Protein AF-A0A0F8WWZ9-F1 (afdb_monomer_lite)

pLDDT: mean 80.08, std 15.05, range [28.31, 94.94]

Foldseek 3Di:
DDDPVVVVVVVVVVLVCVQVVDPVSVVLCVVPNPCSVCSVVVVVVVVVVVVVVVVVVPDPDDPPPDDVVVVVVVCCVVPPDDDDDDDDDDDPDPDDDDDDDDDDDDPVRQQAWDWDWDQDPNDTDIWIRHHPDDPPDDDDRVNTDDDDDDDDDDDDFDDDPNHGDDDDDDDDDPPDDQQVVLVVVVVVVVVVVVVDDPVDDDDPPPDGPVVVVVVVVVVVVVVVVVVLVVLLVVLCVVQVDVVLSVQLSVQLVVLLVVLVVVCVVVVHDDDPLLVLLSVVVSVLSSVVSSQLSSQLVVQQVVLVPDDPVSRDDSVVSSVVSNVVCVVVSVVVVVVVLVVLVVLCVDDDPSNVRSVSSSSSD

Secondary structure (DSSP, 8-state):
---HHHHHHHHHHHHHHHHHS-HHHHHHHHHHGGGGGGHHHHHHHHHHHHHHHHHTTS---------THHHHHHHHHHH--S------------PPPPP-------HHHHSS-EEEEEEETTEEEEEEE-SSPPTT----HHHHS----PPPPP-S--EETTEE------PPPTT--HHHHHHHHHHHHHHHHHHS-TT------SS-HHHHHHHHHHHHHHHHHHHHHHHHHHHHHHH--HHHHHHHHHHHHHHHHHHHHHHHHTT----HHHHHHHHHHHHHHHHHHHHHHHHHHHHHHHHHHS-GGGPPPHHHHHHHHHHHHHHHHHHHHHHHHHHHGGGGG--HHHHHHHHHHHHH-

Organism: NCBI:txid412755

InterPro domains:
  IPR001036 Acriflavin resistance protein [PF00873] (128-360)
  IPR001036 Acriflavin resistance protein [PR00702] (216-239)
  IPR001036 Acriflavin resistance protein [PR00702] (243-264)
  IPR001036 Acriflavin resistance protein [PR00702] (271-295)
  IPR001036 Acriflavin resistance protein [PTHR32063] (131-360)
  IPR001623 DnaJ domain [PF00226] (2-30)
  IPR001623 DnaJ domain [PR00625] (5-25)
  IPR001623 DnaJ domain [PR00625] (25-44)
  IPR001623 DnaJ domain [PS50076] (1-33)
  IPR008971 HSP40/DnaJ peptide-binding [SSF49493] (93-153)
  IPR027463 Multidrug efflux transporter AcrB TolC docking domain, DN/DC subdomains [G3DSA:3.30.2090.10] (130-157)
  IPR036869 Chaperone J-domain superfamily [G3DSA:1.10.287.110] (1-89)
  IPR036869 Chaperone J-domain superfamily [SSF46565] (7-84)

Structure (mmCIF, N/CA/C/O backbone):
data_AF-A0A0F8WWZ9-F1
#
_entry.id   AF-A0A0F8WWZ9-F1
#
loop_
_atom_site.group_PDB
_atom_site.id
_atom_site.type_symbol
_atom_site.label_atom_id
_atom_site.label_alt_id
_atom_site.label_comp_id
_atom_site.label_asym_id
_atom_site.label_entity_id
_atom_site.label_seq_id
_atom_site.pdbx_PDB_ins_code
_atom_site.Cartn_x
_atom_site.Cartn_y
_atom_site.Cartn_z
_atom_site.occupancy
_atom_site.B_iso_or_equiv
_atom_site.auth_seq_id
_atom_site.auth_comp_id
_atom_site.auth_asym_id
_atom_site.auth_atom_id
_atom_site.pdbx_PDB_model_num
ATOM 1 N N . PRO A 1 1 ? 28.880 24.460 60.529 1.00 59.62 1 PRO A N 1
ATOM 2 C CA . PRO A 1 1 ? 29.081 23.016 60.230 1.00 59.62 1 PRO A CA 1
ATOM 3 C C . PRO A 1 1 ? 27.980 22.059 60.738 1.00 59.62 1 PRO A C 1
ATOM 5 O O . PRO A 1 1 ? 28.237 20.869 60.750 1.00 59.62 1 PRO A O 1
ATOM 8 N N . ASN A 1 2 ? 26.782 22.533 61.118 1.00 63.53 2 ASN A N 1
ATOM 9 C CA . ASN A 1 2 ? 25.627 21.696 61.506 1.00 63.53 2 ASN A CA 1
ATOM 10 C C . ASN A 1 2 ? 24.314 22.501 61.362 1.00 63.53 2 ASN A C 1
ATOM 12 O O . ASN A 1 2 ? 23.419 22.421 62.198 1.00 63.53 2 ASN A O 1
ATOM 16 N N . ASP A 1 3 ? 24.242 23.357 60.340 1.00 81.75 3 ASP A N 1
ATOM 17 C CA . ASP A 1 3 ? 23.054 24.171 60.076 1.00 81.75 3 ASP A CA 1
ATOM 18 C C . ASP A 1 3 ? 22.174 23.449 59.050 1.00 81.75 3 ASP A C 1
ATOM 20 O O . ASP A 1 3 ? 22.514 23.351 57.868 1.00 81.75 3 ASP A O 1
ATOM 24 N N . THR A 1 4 ? 21.063 22.901 59.534 1.00 79.06 4 THR A N 1
ATOM 25 C CA . THR A 1 4 ? 20.090 22.139 58.747 1.00 79.06 4 THR A CA 1
ATOM 26 C C . THR A 1 4 ? 19.416 22.994 57.675 1.00 79.06 4 THR A C 1
ATOM 28 O O . THR A 1 4 ? 19.038 22.476 56.624 1.00 79.06 4 THR A O 1
ATOM 31 N N . GLU A 1 5 ? 19.315 24.309 57.881 1.00 82.12 5 GLU A N 1
ATOM 32 C CA . GLU A 1 5 ? 18.726 25.227 56.906 1.00 82.12 5 GLU A CA 1
ATOM 33 C C . GLU A 1 5 ? 19.677 25.473 55.724 1.00 82.12 5 GLU A C 1
ATOM 35 O O . GLU A 1 5 ? 19.254 25.529 54.565 1.00 82.12 5 GLU A O 1
ATOM 40 N N . ALA A 1 6 ? 20.982 25.556 56.003 1.00 78.69 6 ALA A N 1
ATOM 41 C CA . ALA A 1 6 ? 22.017 25.682 54.981 1.00 78.69 6 ALA A CA 1
ATOM 42 C C . ALA A 1 6 ? 22.138 24.407 54.129 1.00 78.69 6 ALA A C 1
ATOM 44 O O . ALA A 1 6 ? 22.301 24.492 52.912 1.00 78.69 6 ALA A O 1
ATOM 45 N N . GLU A 1 7 ? 21.995 23.228 54.742 1.00 76.88 7 GLU A N 1
ATOM 46 C CA . GLU A 1 7 ? 21.998 21.948 54.027 1.00 76.88 7 GLU A CA 1
ATOM 47 C C . GLU A 1 7 ? 20.805 21.824 53.063 1.00 76.88 7 GLU A C 1
ATOM 49 O O . GLU A 1 7 ? 20.966 21.384 51.923 1.00 76.88 7 GLU A O 1
ATOM 54 N N . LEU A 1 8 ? 19.616 22.270 53.482 1.00 82.00 8 LEU A N 1
ATOM 55 C CA . LEU A 1 8 ? 18.421 22.291 52.634 1.00 82.00 8 LEU A CA 1
ATOM 56 C C . LEU A 1 8 ? 18.574 23.249 51.448 1.00 82.00 8 LEU A C 1
ATOM 58 O O . LEU A 1 8 ? 18.284 22.865 50.314 1.00 82.00 8 LEU A O 1
ATOM 62 N N . LYS A 1 9 ? 19.078 24.467 51.683 1.00 80.81 9 LYS A N 1
ATOM 63 C CA . LYS A 1 9 ? 19.342 25.440 50.608 1.00 80.81 9 LYS A CA 1
ATOM 64 C C . LYS A 1 9 ? 20.383 24.914 49.621 1.00 80.81 9 LYS A C 1
ATOM 66 O O . LYS A 1 9 ? 20.214 25.077 48.417 1.00 80.81 9 LYS A O 1
ATOM 71 N N . PHE A 1 10 ? 21.423 24.235 50.105 1.00 81.31 10 PHE A N 1
ATOM 72 C CA . PHE A 1 10 ? 22.438 23.634 49.239 1.00 81.31 10 PHE A CA 1
ATOM 73 C C . PHE A 1 10 ? 21.860 22.514 48.362 1.00 81.31 10 PHE A C 1
ATOM 75 O O . PHE A 1 10 ? 22.131 22.474 47.163 1.00 81.31 10 PHE A O 1
ATOM 82 N N . LYS A 1 11 ? 21.001 21.653 48.925 1.00 81.44 11 LYS A N 1
ATOM 83 C CA . LYS A 1 11 ? 20.295 20.610 48.162 1.00 81.44 11 LYS A CA 1
ATOM 84 C C . LYS A 1 11 ? 19.399 21.205 47.071 1.00 81.44 11 LYS A C 1
ATOM 86 O O . LYS A 1 11 ? 19.470 20.751 45.936 1.00 81.44 11 LYS A O 1
ATOM 91 N N . GLN A 1 12 ? 18.638 22.257 47.381 1.00 83.94 12 GLN A N 1
ATOM 92 C CA . GLN A 1 12 ? 17.760 22.934 46.413 1.00 83.94 12 GLN A CA 1
ATOM 93 C C . GLN A 1 12 ? 18.533 23.597 45.267 1.00 83.94 12 GLN A C 1
ATOM 95 O O . GLN A 1 12 ? 18.128 23.511 44.111 1.00 83.94 12 GLN A O 1
ATOM 100 N N . VAL A 1 13 ? 19.656 24.255 45.572 1.00 83.38 13 VAL A N 1
ATOM 101 C CA . VAL A 1 13 ? 20.503 24.881 44.546 1.00 83.38 13 VAL A CA 1
ATOM 102 C C . VAL A 1 13 ? 21.139 23.822 43.647 1.00 83.38 13 VAL A C 1
ATOM 104 O O . VAL A 1 13 ? 21.200 24.010 42.432 1.00 83.38 13 VAL A O 1
ATOM 107 N N . ASN A 1 14 ? 21.575 22.699 44.222 1.00 81.56 14 ASN A N 1
ATOM 108 C CA . ASN A 1 14 ? 22.147 21.608 43.442 1.00 81.56 14 ASN A CA 1
ATOM 109 C C . ASN A 1 14 ? 21.098 20.944 42.533 1.00 81.56 14 ASN A C 1
ATOM 111 O O . ASN A 1 14 ? 21.362 20.735 41.352 1.00 81.56 14 ASN A O 1
ATOM 115 N N . GLU A 1 15 ? 19.887 20.707 43.043 1.00 83.69 15 GLU A N 1
ATOM 116 C CA . GLU A 1 15 ? 18.761 20.180 42.260 1.00 83.69 15 GLU A CA 1
ATOM 117 C C . GLU A 1 15 ? 18.393 21.116 41.095 1.00 83.69 15 GLU A C 1
ATOM 119 O O . GLU A 1 15 ? 18.270 20.677 39.952 1.00 83.69 15 GLU A O 1
ATOM 124 N N . ALA A 1 16 ? 18.293 22.425 41.349 1.00 83.19 16 ALA A N 1
ATOM 125 C CA . ALA A 1 16 ? 18.005 23.407 40.305 1.00 83.19 16 ALA A CA 1
ATOM 126 C C . ALA A 1 16 ? 19.090 23.434 39.213 1.00 83.19 16 ALA A C 1
ATOM 128 O O . ALA A 1 16 ? 18.774 23.565 38.028 1.00 83.19 16 ALA A O 1
ATOM 129 N N . ASN A 1 17 ? 20.363 23.280 39.588 1.00 83.00 17 ASN A N 1
ATOM 130 C CA . ASN A 1 17 ? 21.466 23.220 38.633 1.00 83.00 17 ASN A CA 1
ATOM 131 C C . ASN A 1 17 ? 21.407 21.951 37.764 1.00 83.00 17 ASN A C 1
ATOM 133 O O . ASN A 1 17 ? 21.594 22.030 36.551 1.00 83.00 17 ASN A O 1
ATOM 137 N N . GLU A 1 18 ? 21.096 20.789 38.340 1.00 81.75 18 GLU A N 1
ATOM 138 C CA . GLU A 1 18 ? 20.953 19.532 37.588 1.00 81.75 18 GLU A CA 1
ATOM 139 C C . GLU A 1 18 ? 19.793 19.565 36.585 1.00 81.75 18 GLU A C 1
ATOM 141 O O . GLU A 1 18 ? 19.915 19.048 35.470 1.00 81.75 18 GLU A O 1
ATOM 146 N N . VAL A 1 19 ? 18.688 20.219 36.948 1.00 85.12 19 VAL A N 1
ATOM 147 C CA . VAL A 1 19 ? 17.515 20.366 36.077 1.00 85.12 19 VAL A CA 1
ATOM 148 C C . VAL A 1 19 ? 17.774 21.358 34.943 1.00 85.12 19 VAL A C 1
ATOM 150 O O . VAL A 1 19 ? 17.415 21.096 33.797 1.00 85.12 19 VAL A O 1
ATOM 153 N N . LEU A 1 20 ? 18.396 22.504 35.239 1.00 81.69 20 LEU A N 1
ATOM 154 C CA . LEU A 1 20 ? 18.551 23.597 34.272 1.00 81.69 20 LEU A CA 1
ATOM 155 C C . LEU A 1 20 ? 19.771 23.451 33.356 1.00 81.69 20 LEU A C 1
ATOM 157 O O . LEU A 1 20 ? 19.777 24.023 32.267 1.00 81.69 20 LEU A O 1
ATOM 161 N N . SER A 1 21 ? 20.786 22.686 33.765 1.00 84.38 21 SER A N 1
ATOM 162 C CA . SER A 1 21 ? 21.990 22.445 32.956 1.00 84.38 21 SER A CA 1
ATOM 163 C C . SER A 1 21 ? 21.741 21.548 31.741 1.00 84.38 21 SER A C 1
ATOM 165 O O . SER A 1 21 ? 22.501 21.615 30.776 1.00 84.38 21 SER A O 1
ATOM 167 N N . HIS A 1 22 ? 20.673 20.742 31.755 1.00 86.31 22 HIS A N 1
ATOM 168 C CA . HIS A 1 22 ? 20.365 19.782 30.696 1.00 86.31 22 HIS A CA 1
ATOM 169 C C . HIS A 1 22 ? 18.941 19.997 30.150 1.00 86.31 22 HIS A C 1
ATOM 171 O O . HIS A 1 22 ? 17.970 19.886 30.902 1.00 86.31 22 HIS A O 1
ATOM 177 N N . PRO A 1 23 ? 18.772 20.236 28.833 1.00 84.38 23 PRO A N 1
ATOM 178 C CA . PRO A 1 23 ? 17.454 20.427 28.221 1.00 84.38 23 PRO A CA 1
ATOM 179 C C . PRO A 1 23 ? 16.480 19.260 28.447 1.00 84.38 23 PRO A C 1
ATOM 181 O O . PRO A 1 23 ? 15.270 19.471 28.508 1.00 84.38 23 PRO A O 1
ATOM 184 N N . GLU A 1 24 ? 16.992 18.033 28.570 1.00 81.88 24 GLU A N 1
ATOM 185 C CA . GLU A 1 24 ? 16.182 16.837 28.825 1.00 81.88 24 GLU A CA 1
ATOM 186 C C . GLU A 1 24 ? 15.664 16.774 30.265 1.00 81.88 24 GLU A C 1
ATOM 188 O O . GLU A 1 24 ? 14.486 16.489 30.477 1.00 81.88 24 GLU A O 1
ATOM 193 N N . ASN A 1 25 ? 16.497 17.124 31.250 1.00 85.69 25 ASN A N 1
ATOM 194 C CA . ASN A 1 25 ? 16.101 17.148 32.661 1.00 85.69 25 ASN A CA 1
ATOM 195 C C . ASN A 1 25 ? 15.038 18.214 32.916 1.00 85.69 25 ASN A C 1
ATOM 197 O O . ASN A 1 25 ? 14.074 17.961 33.633 1.00 85.69 25 ASN A O 1
ATOM 201 N N . ARG A 1 26 ? 15.153 19.371 32.252 1.00 82.50 26 ARG A N 1
ATOM 202 C CA . ARG A 1 26 ? 14.117 20.406 32.272 1.00 82.50 26 ARG A CA 1
ATOM 203 C C . ARG A 1 26 ? 12.774 19.882 31.763 1.00 82.50 26 ARG A C 1
ATOM 205 O O . ARG A 1 26 ? 11.764 20.085 32.423 1.00 82.50 26 ARG A O 1
ATOM 212 N N . LYS A 1 27 ? 12.758 19.161 30.636 1.00 84.31 27 LYS A N 1
ATOM 213 C CA . LYS A 1 27 ? 11.522 18.549 30.115 1.00 84.31 27 LYS A CA 1
ATOM 214 C C . LYS A 1 27 ? 10.933 17.528 31.094 1.00 84.31 27 LYS A C 1
ATOM 216 O O . LYS A 1 27 ? 9.724 17.526 31.307 1.00 84.31 27 LYS A O 1
ATOM 221 N N . LYS A 1 2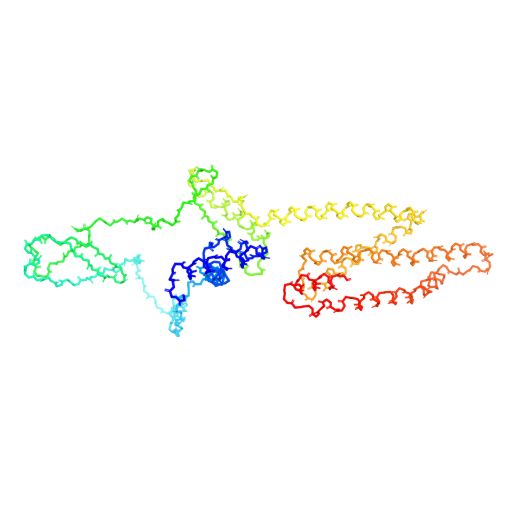8 ? 11.775 16.693 31.717 1.00 84.19 28 LYS A N 1
ATOM 222 C CA . LYS A 1 28 ? 11.338 15.737 32.751 1.00 84.19 28 LYS A CA 1
ATOM 223 C C . LYS A 1 28 ? 10.772 16.463 33.981 1.00 84.19 28 LYS A C 1
ATOM 225 O O . LYS A 1 28 ? 9.744 16.046 34.505 1.00 84.19 28 LYS A O 1
ATOM 230 N N . TYR A 1 29 ? 11.376 17.572 34.404 1.00 81.50 29 TYR A N 1
ATOM 231 C CA . TYR A 1 29 ? 10.886 18.401 35.511 1.00 81.50 29 TYR A CA 1
ATOM 232 C C . TYR A 1 29 ? 9.561 19.096 35.192 1.00 81.50 29 TYR A C 1
ATOM 234 O O . TYR A 1 29 ? 8.654 19.086 36.018 1.00 81.50 29 TYR A O 1
ATOM 242 N N . ASP A 1 30 ? 9.398 19.628 33.982 1.00 84.88 30 ASP A N 1
ATOM 243 C CA . ASP A 1 30 ? 8.141 20.251 33.554 1.00 84.88 30 ASP A CA 1
ATOM 244 C C . ASP A 1 30 ? 6.977 19.234 33.544 1.00 84.88 30 ASP A C 1
ATOM 246 O O . ASP A 1 30 ? 5.825 19.599 33.780 1.00 84.88 30 ASP A O 1
ATOM 250 N N . GLN A 1 31 ? 7.272 17.949 33.310 1.00 80.62 31 GLN A N 1
ATOM 251 C CA . GLN A 1 31 ? 6.279 16.874 33.229 1.00 80.62 31 GLN A CA 1
ATOM 252 C C . GLN A 1 31 ? 6.004 16.161 34.567 1.00 80.62 31 GLN A C 1
ATOM 254 O O . GLN A 1 31 ? 4.864 15.767 34.817 1.00 80.62 31 GLN A O 1
ATOM 259 N N . TYR A 1 32 ? 7.019 15.984 35.420 1.00 80.94 32 TYR A N 1
ATOM 260 C CA . TYR A 1 32 ? 6.941 15.180 36.653 1.00 80.94 32 TYR A CA 1
ATOM 261 C C . TYR A 1 32 ? 7.243 15.977 37.938 1.00 80.94 32 TYR A C 1
ATOM 263 O O . TYR A 1 32 ? 7.119 15.452 39.045 1.00 80.94 32 TYR A O 1
ATOM 271 N N . GLY A 1 33 ? 7.607 17.256 37.824 1.00 82.25 33 GLY A N 1
ATOM 272 C CA . GLY A 1 33 ? 7.923 18.137 38.946 1.00 82.25 33 GLY A CA 1
ATOM 273 C C . GLY A 1 33 ? 9.129 17.661 39.758 1.00 82.25 33 GLY A C 1
ATOM 274 O O . GLY A 1 33 ? 10.121 17.179 39.223 1.00 82.25 33 GLY A O 1
ATOM 275 N N . LYS A 1 34 ? 9.021 17.764 41.083 1.00 78.31 34 LYS A N 1
ATOM 276 C CA . LYS A 1 34 ? 10.028 17.321 42.066 1.00 78.31 34 LYS A CA 1
ATOM 277 C C . LYS A 1 34 ? 10.421 15.837 41.971 1.00 78.31 34 LYS A C 1
ATOM 279 O O . LYS A 1 34 ? 11.490 15.475 42.440 1.00 78.31 34 LYS A O 1
ATOM 284 N N . ASP A 1 35 ? 9.615 14.999 41.318 1.00 79.06 35 ASP A N 1
ATOM 285 C CA . ASP A 1 35 ? 9.886 13.565 41.151 1.00 79.06 35 ASP A CA 1
ATOM 286 C C . ASP A 1 35 ? 10.529 13.227 39.786 1.00 79.06 35 ASP A C 1
ATOM 288 O O . ASP A 1 35 ? 10.557 12.071 39.362 1.00 79.06 35 ASP A O 1
ATOM 292 N N . TRP A 1 36 ? 11.067 14.227 39.077 1.00 80.94 36 TRP A N 1
ATOM 293 C CA . TRP A 1 36 ? 11.671 14.078 37.744 1.00 80.94 36 TRP A CA 1
ATOM 294 C C . TRP A 1 36 ? 12.819 13.068 37.668 1.00 80.94 36 TRP A C 1
ATOM 296 O O . TRP A 1 36 ? 13.008 12.443 36.625 1.00 80.94 36 TRP A O 1
ATOM 306 N N . GLN A 1 37 ? 13.560 12.863 38.760 1.00 81.38 37 GLN A N 1
ATOM 307 C CA . GLN A 1 37 ? 14.629 11.857 38.829 1.00 81.38 37 GLN A CA 1
ATOM 308 C C . GLN A 1 37 ? 14.085 10.426 38.694 1.00 81.38 37 GLN A C 1
ATOM 310 O O . GLN A 1 37 ? 14.804 9.515 38.290 1.00 81.38 37 GLN A O 1
ATOM 315 N N . HIS A 1 38 ? 12.798 10.228 38.981 1.00 82.94 38 HIS A N 1
ATOM 316 C CA . HIS A 1 38 ? 12.098 8.957 38.833 1.00 82.94 38 HIS A CA 1
ATOM 317 C C . HIS A 1 38 ? 11.238 8.902 37.564 1.00 82.94 38 HIS A C 1
ATOM 319 O O . HIS A 1 38 ? 10.502 7.933 37.376 1.00 82.94 38 HIS A O 1
ATOM 325 N N . ALA A 1 39 ? 11.334 9.897 36.670 1.00 76.00 39 ALA A N 1
ATOM 326 C CA . ALA A 1 39 ? 10.564 9.961 35.425 1.00 76.00 39 ALA A CA 1
ATOM 327 C C . ALA A 1 39 ? 10.660 8.664 34.608 1.00 76.00 39 ALA A C 1
ATOM 329 O O . ALA A 1 39 ? 9.642 8.157 34.144 1.00 76.00 39 ALA A O 1
ATOM 330 N N . ASP A 1 40 ? 11.849 8.062 34.525 1.00 77.12 40 ASP A N 1
ATOM 331 C CA . ASP A 1 40 ? 12.065 6.820 33.773 1.00 77.12 40 ASP A CA 1
ATOM 332 C C . ASP A 1 40 ? 11.337 5.623 34.415 1.00 77.12 40 ASP A C 1
ATOM 334 O O . ASP A 1 40 ? 10.849 4.733 33.719 1.00 77.12 40 ASP A O 1
ATOM 338 N N . GLN A 1 41 ? 11.191 5.619 35.746 1.00 77.94 41 GLN A N 1
ATOM 339 C CA . GLN A 1 41 ? 10.418 4.608 36.476 1.00 77.94 41 GLN A CA 1
ATOM 340 C C . GLN A 1 41 ? 8.914 4.827 36.303 1.00 77.94 41 GLN A C 1
ATOM 342 O O . GLN A 1 41 ? 8.172 3.858 36.146 1.00 77.94 41 GLN A O 1
ATOM 347 N N . PHE A 1 42 ? 8.454 6.081 36.272 1.00 74.88 42 PHE A N 1
ATOM 348 C CA . PHE A 1 42 ? 7.062 6.404 35.955 1.00 74.88 42 PHE A CA 1
ATOM 349 C C . PHE A 1 42 ? 6.719 6.061 34.504 1.00 74.88 42 PHE A C 1
ATOM 351 O O . PHE A 1 42 ? 5.629 5.555 34.248 1.00 74.88 42 PHE A O 1
ATOM 358 N N . GLU A 1 43 ? 7.641 6.244 33.560 1.00 73.69 43 GLU A N 1
ATOM 359 C CA . GLU A 1 43 ? 7.470 5.837 32.161 1.00 73.69 43 GLU A CA 1
ATOM 360 C C . GLU A 1 43 ? 7.545 4.321 31.978 1.00 73.69 43 GLU A C 1
ATOM 362 O O . GLU A 1 43 ? 6.763 3.764 31.207 1.00 73.69 43 GLU A O 1
ATOM 367 N N . GLN A 1 44 ? 8.385 3.610 32.733 1.00 76.56 44 GLN A N 1
ATOM 368 C CA . GLN A 1 44 ? 8.359 2.143 32.789 1.00 76.56 44 GLN A CA 1
ATOM 369 C C . GLN A 1 44 ? 7.081 1.603 33.443 1.00 76.56 44 GLN A C 1
ATOM 371 O O . GLN A 1 44 ? 6.498 0.632 32.959 1.00 76.56 44 GLN A O 1
ATOM 376 N N . ALA A 1 45 ? 6.576 2.246 34.496 1.00 74.81 45 ALA A N 1
ATOM 377 C CA . ALA A 1 45 ? 5.305 1.893 35.128 1.00 74.81 45 ALA A CA 1
ATOM 378 C C . ALA A 1 45 ? 4.111 2.193 34.205 1.00 74.81 45 ALA A C 1
ATOM 380 O O . ALA A 1 45 ? 3.165 1.410 34.112 1.00 74.81 45 ALA A O 1
ATOM 381 N N . ARG A 1 46 ? 4.167 3.301 33.460 1.00 69.19 46 ARG A N 1
ATOM 382 C CA . ARG A 1 46 ? 3.129 3.695 32.505 1.00 69.19 46 ARG A CA 1
ATOM 383 C C . ARG A 1 46 ? 3.167 2.833 31.249 1.00 69.19 46 ARG A C 1
ATOM 385 O O . ARG A 1 46 ? 2.111 2.411 30.792 1.00 69.19 46 ARG A O 1
ATOM 392 N N . SER A 1 47 ? 4.351 2.498 30.736 1.00 67.38 47 SER A N 1
ATOM 393 C CA . SER A 1 47 ? 4.507 1.557 29.622 1.00 67.38 47 SER A CA 1
ATOM 394 C C . SER A 1 47 ? 4.099 0.145 30.032 1.00 67.38 47 SER A C 1
ATOM 396 O O . SER A 1 47 ? 3.360 -0.484 29.288 1.00 67.38 47 SER A O 1
ATOM 398 N N . SER A 1 48 ? 4.435 -0.333 31.235 1.00 60.81 48 SER A N 1
ATOM 399 C CA . SER A 1 48 ? 3.938 -1.625 31.740 1.00 60.81 48 SER A CA 1
ATOM 400 C C . SER A 1 48 ? 2.424 -1.626 31.990 1.00 60.81 48 SER A C 1
ATOM 402 O O . SER A 1 48 ? 1.766 -2.617 31.675 1.00 60.81 48 SER A O 1
ATOM 404 N N . GLN A 1 49 ? 1.821 -0.510 32.419 1.00 57.34 49 GLN A N 1
ATOM 405 C CA . GLN A 1 49 ? 0.360 -0.348 32.439 1.00 57.34 49 GLN A CA 1
ATOM 406 C C . GLN A 1 49 ? -0.256 -0.261 31.037 1.00 57.34 49 GLN A C 1
ATOM 408 O O . GLN A 1 49 ? -1.388 -0.700 30.844 1.00 57.34 49 GLN A O 1
ATOM 413 N N . GLN A 1 50 ? 0.462 0.256 30.041 1.00 53.06 50 GLN A N 1
ATOM 414 C CA . GLN A 1 50 ? 0.006 0.315 28.651 1.00 53.06 50 GLN A CA 1
ATOM 415 C C . GLN A 1 50 ? 0.151 -1.049 27.950 1.00 53.06 50 GLN A C 1
ATOM 417 O O . GLN A 1 50 ? -0.728 -1.431 27.180 1.00 53.06 50 GLN A O 1
ATOM 422 N N . TYR A 1 51 ? 1.156 -1.851 28.322 1.00 48.66 51 TYR A N 1
ATOM 423 C CA . TYR A 1 51 ? 1.263 -3.275 27.986 1.00 48.66 51 TYR A CA 1
ATOM 424 C C . TYR A 1 51 ? 0.175 -4.106 28.689 1.00 48.66 51 TYR A C 1
ATOM 426 O O . TYR A 1 51 ? -0.416 -4.984 28.062 1.00 48.66 51 TYR A O 1
ATOM 434 N N . ALA A 1 52 ? -0.179 -3.788 29.941 1.00 46.81 52 ALA A N 1
ATOM 435 C CA . ALA A 1 52 ? -1.303 -4.415 30.642 1.00 46.81 52 ALA A CA 1
ATOM 436 C C . ALA A 1 52 ? -2.675 -3.982 30.088 1.00 46.81 52 ALA A C 1
ATOM 438 O O . ALA A 1 52 ? -3.603 -4.783 30.081 1.00 46.81 52 ALA A O 1
ATOM 439 N N . ARG A 1 53 ? -2.814 -2.761 29.548 1.00 43.12 53 ARG A N 1
ATOM 440 C CA . ARG A 1 53 ? -4.029 -2.321 28.832 1.00 43.12 53 ARG A CA 1
ATOM 441 C C . ARG A 1 53 ? -4.130 -2.903 27.420 1.00 43.12 53 ARG A C 1
ATOM 443 O O . ARG A 1 53 ? -5.238 -3.175 26.976 1.00 43.12 53 ARG A O 1
ATOM 450 N N . SER A 1 54 ? -3.003 -3.180 26.760 1.00 45.22 54 SER A N 1
ATOM 451 C CA . SER A 1 54 ? -2.974 -3.890 25.470 1.00 45.22 54 SER A CA 1
ATOM 452 C C . SER A 1 54 ? -3.266 -5.395 25.616 1.00 45.22 54 SER A C 1
ATOM 454 O O . SER A 1 54 ? -3.891 -5.992 24.746 1.00 45.22 54 SER A O 1
ATOM 456 N N . ARG A 1 55 ? -2.924 -6.009 26.762 1.00 37.84 55 ARG A N 1
ATOM 457 C CA . ARG A 1 55 ? -3.319 -7.394 27.101 1.00 37.84 55 ARG A CA 1
ATOM 458 C C . ARG A 1 55 ? -4.654 -7.510 27.855 1.00 37.84 55 ARG A C 1
ATOM 460 O O . ARG A 1 55 ? -5.194 -8.602 27.973 1.00 37.84 55 ARG A O 1
ATOM 467 N N . GLY A 1 56 ? -5.201 -6.396 28.341 1.00 36.62 56 GLY A N 1
ATOM 468 C CA . GLY A 1 56 ? -6.439 -6.335 29.129 1.00 36.62 56 GLY A CA 1
ATOM 469 C C . GLY A 1 56 ? -7.726 -6.183 28.316 1.00 36.62 56 GLY A C 1
ATOM 470 O O . GLY A 1 56 ? -8.802 -6.207 28.901 1.00 36.62 56 GLY A O 1
ATOM 471 N N . SER A 1 57 ? -7.636 -6.054 26.988 1.00 40.25 57 SER A N 1
ATOM 472 C CA . SER A 1 57 ? -8.807 -6.039 26.093 1.00 40.25 57 SER A CA 1
ATOM 473 C C . SER A 1 57 ? -8.870 -7.246 25.145 1.00 40.25 57 SER A C 1
ATOM 475 O O . SER A 1 57 ? -9.704 -7.278 24.243 1.00 40.25 57 SER A O 1
ATOM 477 N N . ALA A 1 58 ? -8.010 -8.244 25.359 1.00 38.12 58 ALA A N 1
ATOM 478 C CA . ALA A 1 58 ? -7.992 -9.509 24.633 1.00 38.12 58 ALA A CA 1
ATOM 479 C C . ALA A 1 58 ? -7.379 -10.593 25.537 1.00 38.12 58 ALA A C 1
ATOM 481 O O . ALA A 1 58 ? -6.176 -10.841 25.498 1.00 38.12 58 ALA A O 1
ATOM 482 N N . GLY A 1 59 ? -8.191 -11.202 26.406 1.00 31.31 59 GLY A N 1
ATOM 483 C CA . GLY A 1 59 ? -7.706 -12.281 27.272 1.00 31.31 59 GLY A CA 1
ATOM 484 C C . GLY A 1 59 ? -8.487 -12.494 28.561 1.00 31.31 59 GLY A C 1
ATOM 485 O O . GLY A 1 59 ? -7.884 -12.619 29.621 1.00 31.31 59 GLY A O 1
ATOM 486 N N . GLY A 1 60 ? -9.817 -12.574 28.489 1.00 31.00 60 GLY A N 1
ATOM 487 C CA . GLY A 1 60 ? -10.584 -13.306 29.496 1.00 31.00 60 GLY A CA 1
ATOM 488 C C . GLY A 1 60 ? -10.313 -14.798 29.315 1.00 31.00 60 GLY A C 1
ATOM 489 O O . GLY A 1 60 ? -11.076 -15.489 28.650 1.00 31.00 60 GLY A O 1
ATOM 490 N N . GLY A 1 61 ? -9.180 -15.269 29.837 1.00 30.14 61 GLY A N 1
ATOM 491 C CA . GLY A 1 61 ? -8.854 -16.686 29.908 1.00 30.14 61 GLY A CA 1
ATOM 492 C C . GLY A 1 61 ? -9.810 -17.374 30.871 1.00 30.14 61 GLY A C 1
ATOM 493 O O . GLY A 1 61 ? -9.580 -17.392 32.078 1.00 30.14 61 GLY A O 1
ATOM 494 N N . ALA A 1 62 ? -10.887 -17.936 30.328 1.00 31.95 62 ALA A N 1
ATOM 495 C CA . ALA A 1 62 ? -11.563 -19.051 30.957 1.00 31.95 62 ALA A CA 1
ATOM 496 C C . ALA A 1 62 ? -10.537 -20.182 31.089 1.00 31.95 62 ALA A C 1
ATOM 498 O O . ALA A 1 62 ? -9.929 -20.608 30.105 1.00 31.95 62 ALA A O 1
ATOM 499 N N . ASN A 1 63 ? -10.321 -20.623 32.323 1.00 28.31 63 ASN A N 1
ATOM 500 C CA . ASN A 1 63 ? -9.574 -21.823 32.648 1.00 28.31 63 ASN A CA 1
ATOM 501 C C . ASN A 1 63 ? -10.316 -23.029 32.044 1.00 28.31 63 ASN A C 1
ATOM 503 O O . ASN A 1 63 ? -11.160 -23.630 32.704 1.00 28.31 63 ASN A O 1
ATOM 507 N N . TYR A 1 64 ? -10.050 -23.343 30.775 1.00 32.59 64 TYR A N 1
ATOM 508 C CA . TYR A 1 64 ? -10.440 -24.609 30.163 1.00 32.59 64 TYR A CA 1
ATOM 509 C C . TYR A 1 64 ? -9.513 -25.690 30.718 1.00 32.59 64 TYR A C 1
ATOM 511 O O . TYR A 1 64 ? -8.493 -26.039 30.126 1.00 32.59 64 TYR A O 1
ATOM 519 N N . GLY A 1 65 ? -9.873 -26.212 31.890 1.00 33.03 65 GLY A N 1
ATOM 520 C CA . GLY A 1 65 ? -9.494 -27.568 32.247 1.00 33.03 65 GLY A CA 1
ATOM 521 C C . GLY A 1 65 ? -10.167 -28.496 31.244 1.00 33.03 65 GLY A C 1
ATOM 522 O O . GLY A 1 65 ? -11.379 -28.673 31.295 1.00 33.03 65 GLY A O 1
ATOM 523 N N . HIS A 1 66 ? -9.392 -29.022 30.297 1.00 35.19 66 HIS A N 1
ATOM 524 C CA . HIS A 1 66 ? -9.832 -30.090 29.406 1.00 35.19 66 HIS A CA 1
ATOM 525 C C . HIS A 1 66 ? -10.175 -31.312 30.268 1.00 35.19 66 HIS A C 1
ATOM 527 O O . HIS A 1 66 ? -9.293 -31.991 30.790 1.00 35.19 66 HIS A O 1
ATOM 533 N N . SER A 1 67 ? -11.470 -31.534 30.457 1.00 40.53 67 SER A N 1
ATOM 534 C CA . SER A 1 67 ? -12.044 -32.795 30.900 1.00 40.53 67 SER A CA 1
ATOM 535 C C . SER A 1 67 ? -12.491 -33.518 29.633 1.00 40.53 67 SER A C 1
ATOM 537 O O . SER A 1 67 ? -13.337 -32.999 28.907 1.00 40.53 67 SER A O 1
ATOM 539 N N . ASP A 1 68 ? -11.937 -34.705 29.373 1.00 44.62 68 ASP A N 1
ATOM 540 C CA . ASP A 1 68 ? -12.293 -35.584 28.243 1.00 44.62 68 ASP A CA 1
ATOM 541 C C . ASP A 1 68 ? -13.801 -35.932 28.169 1.00 44.62 68 ASP A C 1
ATOM 543 O O . ASP A 1 68 ? -14.245 -36.516 27.184 1.00 44.62 68 ASP A O 1
ATOM 547 N N . GLY A 1 69 ? -14.603 -35.560 29.177 1.00 51.72 69 GLY A N 1
ATOM 548 C CA . GLY A 1 69 ? -16.056 -35.762 29.208 1.00 51.72 69 GLY A CA 1
ATOM 549 C C . GLY A 1 69 ? -16.892 -34.736 28.425 1.00 51.72 69 GLY A C 1
ATOM 550 O O . GLY A 1 69 ? -17.966 -35.073 27.940 1.00 51.72 69 GLY A O 1
ATOM 551 N N . ASP A 1 70 ? -16.419 -33.499 28.230 1.00 52.41 70 ASP A N 1
ATOM 552 C CA . ASP A 1 70 ? -17.251 -32.453 27.592 1.00 52.41 70 ASP A CA 1
ATOM 553 C C . ASP A 1 70 ? -17.409 -32.673 26.078 1.00 52.41 70 ASP A C 1
ATOM 555 O O . ASP A 1 70 ? -18.429 -32.322 25.479 1.00 52.41 70 ASP A O 1
ATOM 559 N N . PHE A 1 71 ? -16.409 -33.289 25.439 1.00 49.88 71 PHE A N 1
ATOM 560 C CA . PHE A 1 71 ? -16.478 -33.615 24.015 1.00 49.88 71 PHE A CA 1
ATOM 561 C C . PHE A 1 71 ? -17.315 -34.873 23.755 1.00 49.88 71 PHE A C 1
ATOM 563 O O . PHE A 1 71 ? -17.989 -34.933 22.726 1.00 49.88 71 PHE A O 1
ATOM 570 N N . SER A 1 72 ? -17.323 -35.844 24.681 1.00 52.84 72 SER A N 1
ATOM 571 C CA . SER A 1 72 ? -18.205 -37.015 24.595 1.00 52.84 72 SER A CA 1
ATOM 572 C C . SER A 1 72 ? -19.667 -36.628 24.786 1.00 52.84 72 SER A C 1
ATOM 574 O O . SER A 1 72 ? -20.497 -37.047 23.984 1.00 52.84 72 SER A O 1
ATOM 576 N N . ASP A 1 73 ? -19.967 -35.746 25.743 1.00 52.81 73 ASP A N 1
ATOM 577 C CA . ASP A 1 73 ? -21.333 -35.289 26.023 1.00 52.81 73 ASP A CA 1
ATOM 578 C C . ASP A 1 73 ? -21.895 -34.452 24.861 1.00 52.81 73 ASP A C 1
ATOM 580 O O . ASP A 1 73 ? -23.062 -34.580 24.477 1.00 52.81 73 ASP A O 1
ATOM 584 N N . PHE A 1 74 ? -21.045 -33.638 24.224 1.00 64.88 74 PHE A N 1
ATOM 585 C CA . PHE A 1 74 ? -21.420 -32.879 23.033 1.00 64.88 74 PHE A CA 1
ATOM 586 C C . PHE A 1 74 ? -21.676 -33.792 21.825 1.00 64.88 74 PHE A C 1
ATOM 588 O O . PHE A 1 74 ? -22.688 -33.629 21.135 1.00 64.88 74 PHE A O 1
ATOM 595 N N . PHE A 1 75 ? -20.813 -34.782 21.579 1.00 52.47 75 PHE A N 1
ATOM 596 C CA . PHE A 1 75 ? -20.994 -35.719 20.466 1.00 52.47 75 PHE A CA 1
ATOM 597 C C . PHE A 1 75 ? -22.191 -36.656 20.674 1.00 52.47 75 PHE A C 1
ATOM 599 O O . PHE A 1 75 ? -22.910 -36.946 19.719 1.00 52.47 75 PHE A O 1
ATOM 606 N N . GLU A 1 76 ? -22.458 -37.074 21.911 1.00 56.94 76 GLU A N 1
ATOM 607 C CA . GLU A 1 76 ? -23.623 -37.885 22.271 1.00 56.94 76 GLU A CA 1
ATOM 608 C C . GLU A 1 76 ? -24.929 -37.080 22.153 1.00 56.94 76 GLU A C 1
ATOM 610 O O . GLU A 1 76 ? -25.947 -37.616 21.715 1.00 56.94 76 GLU A O 1
ATOM 615 N N . SER A 1 77 ? -24.890 -35.765 22.405 1.00 61.06 77 SER A N 1
ATOM 616 C CA . SER A 1 77 ? -26.037 -34.870 22.180 1.00 61.06 77 SER A CA 1
ATOM 617 C C . SER A 1 77 ? -26.352 -34.617 20.699 1.00 61.06 77 SER A C 1
ATOM 619 O O . SER A 1 77 ? -27.515 -34.438 20.337 1.00 61.06 77 SER A O 1
ATOM 621 N N . MET A 1 78 ? -25.331 -34.619 19.834 1.00 59.59 78 MET A N 1
ATOM 622 C CA . MET A 1 78 ? -25.472 -34.320 18.401 1.00 59.59 78 MET A CA 1
ATOM 623 C C . MET A 1 78 ? -25.703 -35.567 17.544 1.00 59.59 78 MET A C 1
ATOM 625 O O . MET A 1 78 ? -26.358 -35.485 16.506 1.00 59.59 78 MET A O 1
ATOM 629 N N . PHE A 1 79 ? -25.193 -36.722 17.970 1.00 64.62 79 PHE A N 1
ATOM 630 C CA . PHE A 1 79 ? -25.227 -37.963 17.191 1.00 64.62 79 PHE A CA 1
ATOM 631 C C . PHE A 1 79 ? -25.794 -39.158 17.964 1.00 64.62 79 PHE A C 1
ATOM 633 O O . PHE A 1 79 ? -25.648 -40.301 17.526 1.00 64.62 79 PHE A O 1
ATOM 640 N N . GLY A 1 80 ? -26.467 -38.902 19.088 1.00 50.62 80 GLY A N 1
ATOM 641 C CA . GLY A 1 80 ? -27.066 -39.904 19.958 1.00 50.62 80 GLY A CA 1
ATOM 642 C C . GLY A 1 80 ? -27.915 -40.936 19.218 1.00 50.62 80 GLY A C 1
ATOM 643 O O . GLY A 1 80 ? -29.046 -40.675 18.816 1.00 50.62 80 GLY A O 1
ATOM 644 N N . GLY A 1 81 ? -27.336 -42.130 19.090 1.00 50.25 81 GLY A N 1
ATOM 645 C CA . GLY A 1 81 ? -28.005 -43.417 19.244 1.00 50.25 81 GLY A CA 1
ATOM 646 C C . GLY A 1 81 ? -29.231 -43.664 18.374 1.00 50.25 81 GLY A C 1
ATOM 647 O O . GLY A 1 81 ? -30.371 -43.424 18.766 1.00 50.25 81 GLY A O 1
ATOM 648 N N . ALA A 1 82 ? -29.005 -44.313 17.235 1.00 49.59 82 ALA A N 1
ATOM 649 C CA . ALA A 1 82 ? -30.039 -45.071 16.553 1.00 49.59 82 ALA A CA 1
ATOM 650 C C . ALA A 1 82 ? -30.623 -46.147 17.492 1.00 49.59 82 ALA A C 1
ATOM 652 O O . ALA A 1 82 ? -29.969 -47.145 17.782 1.00 49.59 82 ALA A O 1
ATOM 653 N N . GLY A 1 83 ? -31.878 -45.978 17.914 1.00 45.59 83 GLY A N 1
ATOM 654 C CA . GLY A 1 83 ? -32.689 -47.085 18.419 1.00 45.59 83 GLY A CA 1
ATOM 655 C C . GLY A 1 83 ? -33.636 -46.730 19.557 1.00 45.59 83 GLY A C 1
ATOM 656 O O . GLY A 1 83 ? -33.224 -46.617 20.702 1.00 45.59 83 GLY A O 1
ATOM 657 N N . GLY A 1 84 ? -34.937 -46.689 19.255 1.00 40.53 84 GLY A N 1
ATOM 658 C CA . GLY A 1 84 ? -35.981 -46.856 20.271 1.00 40.53 84 GLY A CA 1
ATOM 659 C C . GLY A 1 84 ? -37.021 -45.748 20.293 1.00 40.53 84 GLY A C 1
ATOM 660 O O . GLY A 1 84 ? -36.851 -44.706 20.910 1.00 40.53 84 GLY A O 1
ATOM 661 N N . ARG A 1 85 ? -38.154 -46.014 19.642 1.00 46.59 85 ARG A N 1
ATOM 662 C CA . ARG A 1 85 ? -39.380 -45.214 19.715 1.00 46.59 85 ARG A CA 1
ATOM 663 C C . ARG A 1 85 ? -39.831 -45.023 21.169 1.00 46.59 85 ARG A C 1
ATOM 665 O O . ARG A 1 85 ? -40.182 -46.004 21.814 1.00 46.59 85 ARG A O 1
ATOM 672 N N . SER A 1 86 ? -40.028 -43.778 21.595 1.00 36.38 86 SER A N 1
ATOM 673 C CA . SER A 1 86 ? -41.209 -43.431 22.387 1.00 36.38 86 SER A CA 1
ATOM 674 C C . SER A 1 86 ? -41.581 -41.964 22.202 1.00 36.38 86 SER A C 1
ATOM 676 O O . SER A 1 86 ? -40.740 -41.072 22.219 1.00 36.38 86 SER A O 1
ATOM 678 N N . ARG A 1 87 ? -42.870 -41.731 21.961 1.00 47.22 87 ARG A N 1
ATOM 679 C CA . ARG A 1 87 ? -43.476 -40.408 21.829 1.00 47.22 87 ARG A CA 1
ATOM 680 C C . ARG A 1 87 ? -43.613 -39.798 23.223 1.00 47.22 87 ARG A C 1
ATOM 682 O O . ARG A 1 87 ? -44.324 -40.366 24.043 1.00 47.22 87 ARG A O 1
ATOM 689 N N . SER A 1 88 ? -43.061 -38.609 23.450 1.00 36.41 88 SER A N 1
ATOM 690 C CA . SER A 1 88 ? -43.649 -37.676 24.412 1.00 36.41 88 SER A CA 1
ATOM 691 C C . SER A 1 88 ? -43.432 -36.236 23.972 1.00 36.41 88 SER A C 1
ATOM 693 O O . SER A 1 88 ? -42.314 -35.763 23.809 1.00 36.41 88 SER A O 1
ATOM 695 N N . SER A 1 89 ? -44.563 -35.564 23.789 1.00 47.38 89 SER A N 1
ATOM 696 C CA . SER A 1 89 ? -44.729 -34.116 23.806 1.00 47.38 89 SER A CA 1
ATOM 697 C C . SER A 1 89 ? -44.020 -33.487 25.011 1.00 47.38 89 SER A C 1
ATOM 699 O O . SER A 1 89 ? -44.060 -34.052 26.106 1.00 47.38 89 SER A O 1
ATOM 701 N N . GLY A 1 90 ? -43.438 -32.300 24.827 1.00 38.59 90 GLY A N 1
ATOM 702 C CA . GLY A 1 90 ? -43.085 -31.425 25.942 1.00 38.59 90 GLY A CA 1
ATOM 703 C C . GLY A 1 90 ? -41.924 -30.482 25.655 1.00 38.59 90 GLY A C 1
ATOM 704 O O . GLY A 1 90 ? -40.771 -30.886 25.698 1.00 38.59 90 GLY A O 1
ATOM 705 N N . ASN A 1 91 ? -42.239 -29.206 25.426 1.00 48.38 91 ASN A N 1
ATOM 706 C CA . ASN A 1 91 ? -41.309 -28.081 25.542 1.00 48.38 91 ASN A CA 1
ATOM 707 C C . ASN A 1 91 ? -40.386 -28.233 26.765 1.00 48.38 91 ASN A C 1
ATOM 709 O O . ASN A 1 91 ? -40.861 -28.108 27.895 1.00 48.38 91 ASN A O 1
ATOM 713 N N . VAL A 1 92 ? -39.075 -28.381 26.566 1.00 42.50 92 VAL A N 1
ATOM 714 C CA . VAL A 1 92 ? -38.107 -28.192 27.655 1.00 42.50 92 VAL A CA 1
ATOM 715 C C . VAL A 1 92 ? -37.648 -26.739 27.630 1.00 42.50 92 VAL A C 1
ATOM 717 O O . VAL A 1 92 ? -36.623 -26.376 27.062 1.00 42.50 92 VAL A O 1
ATOM 720 N N . LYS A 1 93 ? -38.452 -25.874 28.256 1.00 42.78 93 LYS A N 1
ATOM 721 C CA . LYS A 1 93 ? -37.936 -24.619 28.806 1.00 42.78 93 LYS A CA 1
ATOM 722 C C . LYS A 1 93 ? -37.042 -24.999 29.983 1.00 42.78 93 LYS A C 1
ATOM 724 O O . LYS A 1 93 ? -37.562 -25.465 30.996 1.00 42.78 93 LYS A O 1
ATOM 729 N N . PHE A 1 94 ? -35.736 -24.766 29.878 1.00 46.31 94 PHE A N 1
ATOM 730 C CA . PHE A 1 94 ? -34.875 -24.697 31.056 1.00 46.31 94 PHE A CA 1
ATOM 731 C C . PHE A 1 94 ? -35.406 -23.572 31.953 1.00 46.31 94 PHE A C 1
ATOM 733 O O . PHE A 1 94 ? -35.238 -22.387 31.669 1.00 46.31 94 PHE A O 1
ATOM 740 N N . ARG A 1 95 ? -36.133 -23.941 33.009 1.00 50.56 95 ARG A N 1
ATOM 741 C CA . ARG A 1 95 ? -36.396 -23.042 34.132 1.00 50.56 95 ARG A CA 1
ATOM 742 C C . ARG A 1 95 ? -35.101 -22.980 34.932 1.00 50.56 95 ARG A C 1
ATOM 744 O O . ARG A 1 95 ? -34.535 -24.027 35.237 1.00 50.56 95 ARG A O 1
ATOM 751 N N . GLY A 1 96 ? -34.616 -21.769 35.205 1.00 61.22 96 GLY A N 1
ATOM 752 C CA . GLY A 1 96 ? -33.473 -21.571 36.094 1.00 61.22 96 GLY A CA 1
ATOM 753 C C . GLY A 1 96 ? -33.692 -22.347 37.392 1.00 61.22 96 GLY A C 1
ATOM 754 O O . GLY A 1 96 ? -34.814 -22.388 37.894 1.00 61.22 96 GLY A O 1
ATOM 755 N N . GLN A 1 97 ? -32.652 -23.023 37.876 1.00 65.94 97 GLN A N 1
ATOM 756 C CA . GLN A 1 97 ? -32.725 -23.722 39.154 1.00 65.94 97 GLN A CA 1
ATOM 757 C C . GLN A 1 97 ? -32.965 -22.698 40.266 1.00 65.94 97 GLN A C 1
ATOM 759 O O . GLN A 1 97 ? -32.313 -21.651 40.297 1.00 65.94 97 GLN A O 1
ATOM 764 N N . ASP A 1 98 ? -33.892 -23.002 41.170 1.00 73.94 98 ASP A N 1
ATOM 765 C CA . ASP A 1 98 ? -34.114 -22.178 42.350 1.00 73.94 98 ASP A CA 1
ATOM 766 C C . ASP A 1 98 ? -32.888 -22.280 43.265 1.00 73.94 98 ASP A C 1
ATOM 768 O O . ASP A 1 98 ? -32.467 -23.369 43.660 1.00 73.94 98 ASP A O 1
ATOM 772 N N . LEU A 1 99 ? -32.294 -21.131 43.585 1.00 73.75 99 LEU A N 1
ATOM 773 C CA . LEU A 1 99 ? -31.177 -21.049 44.518 1.00 73.75 99 LEU A CA 1
ATOM 774 C C . LEU A 1 99 ? -31.723 -20.866 45.931 1.00 73.75 99 LEU A C 1
ATOM 776 O O . LEU A 1 99 ? -32.388 -19.873 46.223 1.00 73.75 99 LEU A O 1
ATOM 780 N N . ASN A 1 100 ? -31.393 -21.808 46.811 1.00 79.06 100 ASN A N 1
ATOM 781 C CA . ASN A 1 100 ? -31.765 -21.763 48.220 1.00 79.06 100 ASN A CA 1
ATOM 782 C C . ASN A 1 100 ? -30.537 -21.446 49.076 1.00 79.06 100 ASN A C 1
ATOM 784 O O . ASN A 1 100 ? -29.445 -21.956 48.824 1.00 79.06 100 ASN A O 1
ATOM 788 N N . ALA A 1 101 ? -30.726 -20.625 50.105 1.00 76.94 101 ALA A N 1
ATOM 789 C CA . ALA A 1 101 ? -29.696 -20.298 51.078 1.00 76.94 101 ALA A CA 1
ATOM 790 C C . ALA A 1 101 ? -30.284 -20.342 52.485 1.00 76.94 101 ALA A C 1
ATOM 792 O O . ALA A 1 101 ? -31.336 -19.755 52.737 1.00 76.94 101 ALA A O 1
ATOM 793 N N . SER A 1 102 ? -29.594 -21.022 53.396 1.00 80.69 102 SER A N 1
ATOM 794 C CA . SER A 1 102 ? -29.988 -21.085 54.802 1.00 80.69 102 SER A CA 1
ATOM 795 C C . SER A 1 102 ? -29.316 -19.958 55.573 1.00 80.69 102 SER A C 1
ATOM 797 O O . SER A 1 102 ? -28.096 -19.808 55.524 1.00 80.69 102 SER A O 1
ATOM 799 N N . LEU A 1 103 ? -30.112 -19.178 56.299 1.00 78.38 103 LEU A N 1
ATOM 800 C CA . LEU A 1 103 ? -29.636 -18.107 57.165 1.00 78.38 103 LEU A CA 1
ATOM 801 C C . LEU A 1 103 ? -29.852 -18.513 58.622 1.00 78.38 103 LEU A C 1
ATOM 803 O O . LEU A 1 103 ? -30.982 -18.764 59.029 1.00 78.38 103 LEU A O 1
ATOM 807 N N . GLN A 1 104 ? -28.773 -18.578 59.399 1.00 80.50 104 GLN A N 1
ATOM 808 C CA . GLN A 1 104 ? -28.856 -18.704 60.853 1.00 80.50 104 GLN A CA 1
ATOM 809 C C . GLN A 1 104 ? -28.911 -17.300 61.462 1.00 80.50 104 GLN A C 1
ATOM 811 O O . GLN A 1 104 ? -28.060 -16.462 61.162 1.00 80.50 104 GLN A O 1
ATOM 816 N N . LEU A 1 105 ? -29.940 -17.047 62.271 1.00 79.06 105 LEU A N 1
ATOM 817 C CA . LEU A 1 105 ? -30.166 -15.791 62.985 1.00 79.06 105 LEU A CA 1
ATOM 818 C C . LEU A 1 105 ? -30.226 -16.082 64.480 1.00 79.06 105 LEU A C 1
ATOM 820 O O . LEU A 1 105 ? -30.830 -17.077 64.887 1.00 79.06 105 LEU A O 1
ATOM 824 N N . ASP A 1 106 ? -29.648 -15.201 65.290 1.00 81.88 106 ASP A N 1
ATOM 825 C CA . ASP A 1 106 ? -29.790 -15.284 66.739 1.00 81.88 106 ASP A CA 1
ATOM 826 C C . ASP A 1 106 ? -31.172 -14.786 67.184 1.00 81.88 106 ASP A C 1
ATOM 828 O O . ASP A 1 106 ? -31.833 -14.002 66.506 1.00 81.88 106 ASP A O 1
ATOM 832 N N . LEU A 1 107 ? -31.630 -15.191 68.368 1.00 76.44 107 LEU A N 1
ATOM 833 C CA . LEU A 1 107 ? -32.953 -14.786 68.865 1.00 76.44 107 LEU A CA 1
ATOM 834 C C . LEU A 1 107 ? -33.095 -13.253 68.976 1.00 76.44 107 LEU A C 1
ATOM 836 O O . LEU A 1 107 ? -34.157 -12.695 68.707 1.00 76.44 107 LEU A O 1
ATOM 840 N N . MET A 1 108 ? -32.001 -12.568 69.324 1.00 76.56 108 MET A N 1
ATOM 841 C CA . MET A 1 108 ? -31.951 -11.103 69.369 1.00 76.56 108 MET A CA 1
ATOM 842 C C . MET A 1 108 ? -32.032 -10.469 67.976 1.00 76.56 108 MET A C 1
ATOM 844 O O . MET A 1 108 ? -32.507 -9.344 67.843 1.00 76.56 108 MET A O 1
ATOM 848 N N . ASP A 1 109 ? -31.620 -11.197 66.936 1.00 72.06 109 ASP A N 1
ATOM 849 C CA . ASP A 1 109 ? -31.638 -10.726 65.557 1.00 72.06 109 ASP A CA 1
ATOM 850 C C . ASP A 1 109 ? -33.050 -10.709 64.951 1.00 72.06 109 ASP A C 1
ATOM 852 O O . ASP A 1 109 ? -33.328 -9.935 64.036 1.00 72.06 109 ASP A O 1
ATOM 856 N N . VAL A 1 110 ? -33.963 -11.531 65.464 1.00 77.50 110 VAL A N 1
ATOM 857 C CA . VAL A 1 110 ? -35.326 -11.665 64.926 1.00 77.50 110 VAL A CA 1
ATOM 858 C C . VAL A 1 110 ? -36.308 -10.670 65.568 1.00 77.50 110 VAL A C 1
ATOM 860 O O . VAL A 1 110 ? -37.404 -10.445 65.050 1.00 77.50 110 VAL A O 1
ATOM 863 N N . PHE A 1 111 ? -35.918 -10.026 66.676 1.00 79.06 111 PHE A N 1
ATOM 864 C CA . PHE A 1 111 ? -36.774 -9.093 67.418 1.00 79.06 111 PHE A CA 1
ATOM 865 C C . PHE A 1 111 ? -37.048 -7.781 66.664 1.00 79.06 111 PHE A C 1
ATOM 867 O O . PHE A 1 111 ? -38.092 -7.160 66.854 1.00 79.06 111 PHE A O 1
ATOM 874 N N . ALA A 1 112 ? -36.132 -7.358 65.791 1.00 80.50 112 ALA A N 1
ATOM 875 C CA . ALA A 1 112 ? -36.261 -6.133 65.013 1.00 80.50 112 ALA A CA 1
ATOM 876 C C . ALA A 1 112 ? -35.887 -6.363 63.546 1.00 80.50 112 ALA A C 1
ATOM 878 O O . ALA A 1 112 ? -34.988 -7.139 63.230 1.00 80.50 112 ALA A O 1
ATOM 879 N N . THR A 1 113 ? -36.552 -5.637 62.646 1.00 82.50 113 THR A N 1
ATOM 880 C CA . THR A 1 113 ? -36.242 -5.675 61.215 1.00 82.50 113 THR A CA 1
ATOM 881 C C . THR A 1 113 ? -34.815 -5.192 60.983 1.00 82.50 113 THR A C 1
ATOM 883 O O . THR A 1 113 ? -34.477 -4.057 61.326 1.00 82.50 113 THR A O 1
ATOM 886 N N . GLN A 1 114 ? -33.985 -6.019 60.351 1.00 81.25 114 GLN A N 1
ATOM 887 C CA . GLN A 1 114 ? -32.579 -5.696 60.119 1.00 81.25 114 GLN A CA 1
ATOM 888 C C . GLN A 1 114 ? -32.109 -6.047 58.710 1.00 81.25 114 GLN A C 1
ATOM 890 O O . GLN A 1 114 ? -32.690 -6.874 58.010 1.00 81.25 114 GLN A O 1
ATOM 895 N N . LYS A 1 115 ? -31.025 -5.401 58.276 1.00 82.62 115 LYS A N 1
ATOM 896 C CA . LYS A 1 115 ? -30.415 -5.646 56.966 1.00 82.62 115 LYS A CA 1
ATOM 897 C C . LYS A 1 115 ? -29.258 -6.623 57.121 1.00 82.62 115 LYS A C 1
ATOM 899 O O . LYS A 1 115 ? -28.331 -6.358 57.882 1.00 82.62 115 LYS A O 1
ATOM 904 N N . ARG A 1 116 ? -29.272 -7.711 56.354 1.00 78.38 116 ARG A N 1
ATOM 905 C CA . ARG A 1 116 ? -28.178 -8.690 56.293 1.00 78.38 116 ARG A CA 1
ATOM 906 C C . ARG A 1 116 ? -27.662 -8.803 54.868 1.00 78.38 116 ARG A C 1
ATOM 908 O O . ARG A 1 116 ? -28.414 -8.656 53.911 1.00 78.38 116 ARG A O 1
ATOM 915 N N . THR A 1 117 ? -26.358 -9.009 54.728 1.00 78.50 117 THR A N 1
ATOM 916 C CA . THR A 1 117 ? -25.733 -9.247 53.423 1.00 78.50 117 THR A CA 1
ATOM 917 C C . THR A 1 117 ? -25.323 -10.708 53.358 1.00 78.50 117 THR A C 1
ATOM 919 O O . THR A 1 117 ? -24.651 -11.191 54.263 1.00 78.50 117 THR A O 1
ATOM 922 N N . LEU A 1 118 ? -25.757 -11.398 52.311 1.00 78.44 118 LEU A N 1
ATOM 923 C CA . LEU A 1 118 ? -25.467 -12.800 52.046 1.00 78.44 118 LEU A CA 1
ATOM 924 C C . LEU A 1 118 ? -24.630 -12.893 50.780 1.00 78.44 118 LEU A C 1
ATOM 926 O O . LEU A 1 118 ? -24.920 -12.212 49.799 1.00 78.44 118 LEU A O 1
ATOM 930 N N . THR A 1 119 ? -23.618 -13.749 50.777 1.00 75.62 119 THR A N 1
ATOM 931 C CA . THR A 1 119 ? -22.838 -14.030 49.572 1.00 75.62 119 THR A CA 1
ATOM 932 C C . THR A 1 119 ? -23.367 -15.309 48.936 1.00 75.62 119 THR A C 1
ATOM 934 O O . THR A 1 119 ? -23.202 -16.385 49.502 1.00 75.62 119 THR A O 1
ATOM 937 N N . LEU A 1 120 ? -24.000 -15.203 47.765 1.00 75.75 120 LEU A N 1
ATOM 938 C CA . LEU A 1 120 ? -24.467 -16.348 46.976 1.00 75.75 120 LEU A CA 1
ATOM 939 C C . LEU A 1 120 ? -23.698 -16.395 45.656 1.00 75.75 120 LEU A C 1
ATOM 941 O O . LEU A 1 120 ? -23.700 -15.417 44.909 1.00 75.75 120 LEU A O 1
ATOM 945 N N . ASN A 1 121 ? -23.013 -17.511 45.381 1.00 70.31 121 ASN A N 1
ATOM 946 C CA . ASN A 1 121 ? -22.189 -17.712 44.178 1.00 70.31 121 ASN A CA 1
ATOM 947 C C . ASN A 1 121 ? -21.240 -16.530 43.873 1.00 70.31 121 ASN A C 1
ATOM 949 O O . ASN A 1 121 ? -21.124 -16.085 42.734 1.00 70.31 121 ASN A O 1
ATOM 953 N N . GLY A 1 122 ? -20.599 -15.975 44.908 1.00 68.62 122 GLY A N 1
ATOM 954 C CA . GLY A 1 122 ? -19.655 -14.857 44.775 1.00 68.62 122 GLY A CA 1
ATOM 955 C C . GLY A 1 122 ? -20.290 -13.472 44.591 1.00 68.62 122 GLY A C 1
ATOM 956 O O . GLY A 1 122 ? -19.560 -12.491 44.464 1.00 68.62 122 GLY A O 1
ATOM 957 N N . LYS A 1 123 ? -21.626 -13.352 44.612 1.00 71.12 123 LYS A N 1
ATOM 958 C CA . LYS A 1 123 ? -22.338 -12.064 44.610 1.00 71.12 123 LYS A CA 1
ATOM 959 C C . LYS A 1 123 ? -22.881 -11.743 45.998 1.00 71.12 123 LYS A C 1
ATOM 961 O O . LYS A 1 123 ? -23.549 -12.567 46.617 1.00 71.12 123 LYS A O 1
ATOM 966 N N . ASN A 1 124 ? -22.626 -10.524 46.465 1.00 77.00 124 ASN A N 1
ATOM 967 C CA . ASN A 1 124 ? -23.153 -10.023 47.732 1.00 77.00 124 ASN A CA 1
ATOM 968 C C . ASN A 1 124 ? -24.564 -9.465 47.527 1.00 77.00 124 ASN A C 1
ATOM 970 O O . ASN A 1 124 ? -24.759 -8.491 46.803 1.00 77.00 124 ASN A O 1
ATOM 974 N N . ILE A 1 125 ? -25.544 -10.072 48.185 1.00 75.56 125 ILE A N 1
ATOM 975 C CA . ILE A 1 125 ? -26.955 -9.707 48.131 1.00 75.56 125 ILE A CA 1
ATOM 976 C C . ILE A 1 125 ? -27.342 -9.150 49.494 1.00 75.56 125 ILE A C 1
ATOM 978 O O . ILE A 1 125 ? -27.250 -9.838 50.509 1.00 75.56 125 ILE A O 1
ATOM 982 N N . ARG A 1 126 ? -27.783 -7.894 49.529 1.00 79.75 126 ARG A N 1
ATOM 983 C CA . ARG A 1 126 ? -28.313 -7.271 50.742 1.00 79.75 126 ARG A CA 1
ATOM 984 C C . ARG A 1 126 ? -29.816 -7.513 50.813 1.00 79.75 126 ARG A C 1
ATOM 986 O O . ARG A 1 126 ? -30.547 -7.035 49.952 1.00 79.75 126 ARG A O 1
ATOM 993 N N . ILE A 1 127 ? -30.261 -8.214 51.846 1.00 80.19 127 ILE A N 1
ATOM 994 C CA . ILE A 1 127 ? -31.670 -8.506 52.109 1.00 80.19 127 ILE A CA 1
ATOM 995 C C . ILE A 1 127 ? -32.143 -7.796 53.381 1.00 80.19 127 ILE A C 1
ATOM 997 O O . ILE A 1 127 ? -31.359 -7.553 54.304 1.00 80.19 127 ILE A O 1
ATOM 1001 N N . THR A 1 128 ? -33.431 -7.460 53.426 1.00 82.00 128 THR A N 1
ATOM 1002 C CA . THR A 1 128 ? -34.089 -6.947 54.634 1.00 82.00 128 THR A CA 1
ATOM 1003 C C . THR A 1 128 ? -34.863 -8.083 55.280 1.00 82.00 128 THR A C 1
ATOM 1005 O O . THR A 1 128 ? -35.773 -8.638 54.680 1.00 82.00 128 THR A O 1
ATOM 1008 N N . VAL A 1 129 ? -34.479 -8.441 56.494 1.00 81.88 129 VAL A N 1
ATOM 1009 C CA . VAL A 1 129 ? -35.042 -9.539 57.274 1.00 81.88 129 VAL A CA 1
ATOM 1010 C C . VAL A 1 129 ? -36.113 -8.926 58.194 1.00 81.88 129 VAL A C 1
ATOM 1012 O O . VAL A 1 129 ? -35.743 -8.107 59.039 1.00 81.88 129 VAL A O 1
ATOM 1015 N N . PRO A 1 130 ? -37.421 -9.198 57.997 1.00 80.38 130 PRO A N 1
ATOM 1016 C CA . PRO A 1 130 ? -38.494 -8.602 58.805 1.00 80.38 130 PRO A CA 1
ATOM 1017 C C . PRO A 1 130 ? -38.460 -9.098 60.262 1.00 80.38 130 PRO A C 1
ATOM 1019 O O . PRO A 1 130 ? -37.901 -10.149 60.537 1.00 80.38 130 PRO A O 1
ATOM 1022 N N . ALA A 1 131 ? -39.049 -8.361 61.207 1.00 81.50 131 ALA A N 1
ATOM 1023 C CA . ALA A 1 131 ? -39.187 -8.834 62.590 1.00 81.50 131 ALA A CA 1
ATOM 1024 C C . ALA A 1 131 ? -40.211 -9.983 62.707 1.00 81.50 131 ALA A C 1
ATOM 1026 O O . ALA A 1 131 ? -41.231 -9.968 62.018 1.00 81.50 131 ALA A O 1
ATOM 1027 N N . GLY A 1 132 ? -39.971 -10.934 63.620 1.00 81.25 132 GLY A N 1
ATOM 1028 C CA . GLY A 1 132 ? -40.933 -11.997 63.961 1.00 81.25 132 GLY A CA 1
ATOM 1029 C C . GLY A 1 132 ? -40.918 -13.234 63.052 1.00 81.25 132 GLY A C 1
ATOM 1030 O O . GLY A 1 132 ? -41.955 -13.853 62.847 1.00 81.25 132 GLY A O 1
ATOM 1031 N N . ILE A 1 133 ? -39.761 -13.581 62.489 1.00 82.88 133 ILE A N 1
ATOM 1032 C CA . ILE A 1 133 ? -39.581 -14.734 61.591 1.00 82.88 133 ILE A CA 1
ATOM 1033 C C . ILE A 1 133 ? -39.536 -16.029 62.402 1.00 82.88 133 ILE A C 1
ATOM 1035 O O . ILE A 1 133 ? -38.878 -16.101 63.439 1.00 82.88 133 ILE A O 1
ATOM 1039 N N . GLU A 1 134 ? -40.193 -17.072 61.906 1.00 81.81 134 GLU A N 1
ATOM 1040 C CA . GLU A 1 134 ? -40.210 -18.384 62.551 1.00 81.81 134 GLU A CA 1
ATOM 1041 C C . GLU A 1 134 ? -39.126 -19.325 61.997 1.00 81.81 134 GLU A C 1
ATOM 1043 O O . GLU A 1 134 ? -38.686 -19.220 60.847 1.00 81.81 134 GLU A O 1
ATOM 1048 N N . ASN A 1 135 ? -38.701 -20.295 62.813 1.00 79.06 135 ASN A N 1
ATOM 1049 C CA . ASN A 1 135 ? -37.742 -21.315 62.386 1.00 79.06 135 ASN A CA 1
ATOM 1050 C C . ASN A 1 135 ? -38.304 -22.145 61.219 1.00 79.06 135 ASN A C 1
ATOM 1052 O O . ASN A 1 135 ? -39.378 -22.730 61.323 1.00 79.06 135 ASN A O 1
ATOM 1056 N N . GLY A 1 136 ? -37.545 -22.234 60.122 1.00 80.69 136 GLY A N 1
ATOM 1057 C CA . GLY A 1 136 ? -37.942 -22.963 58.909 1.00 80.69 136 GLY A CA 1
ATOM 1058 C C . GLY A 1 136 ? -38.773 -22.148 57.910 1.00 80.69 136 GLY A C 1
ATOM 1059 O O . GLY A 1 136 ? -39.132 -22.668 56.852 1.00 80.69 136 GLY A O 1
ATOM 1060 N N . GLN A 1 137 ? -39.052 -20.872 58.195 1.00 83.44 137 GLN A N 1
ATOM 1061 C CA . GLN A 1 137 ? -39.751 -19.988 57.267 1.00 83.44 137 GLN A CA 1
ATOM 1062 C C . GLN A 1 137 ? -38.899 -19.712 56.018 1.00 83.44 137 GLN A C 1
ATOM 1064 O O . GLN A 1 137 ? -37.760 -19.256 56.099 1.00 83.44 137 GLN A O 1
ATOM 1069 N N . THR A 1 138 ? -39.467 -19.969 54.838 1.00 83.69 138 THR A N 1
ATOM 1070 C CA . THR A 1 138 ? -38.817 -19.681 53.552 1.00 83.69 138 THR A CA 1
ATOM 1071 C C . THR A 1 138 ? -39.195 -18.278 53.087 1.00 83.69 138 THR A C 1
ATOM 1073 O O . THR A 1 138 ? -40.372 -17.998 52.869 1.00 83.69 138 THR A O 1
ATOM 1076 N N . ILE A 1 139 ? -38.203 -17.404 52.914 1.00 82.56 139 ILE A N 1
ATOM 1077 C CA . ILE A 1 139 ? -38.387 -16.025 52.442 1.00 82.56 139 ILE A CA 1
ATOM 1078 C C . ILE A 1 139 ? -37.896 -15.934 50.997 1.00 82.56 139 ILE A C 1
ATOM 1080 O O . ILE A 1 139 ? -36.740 -16.258 50.719 1.00 82.56 139 ILE A O 1
ATOM 1084 N N . LYS A 1 140 ? -38.746 -15.483 50.065 1.00 83.25 140 LYS A N 1
ATOM 1085 C CA . LYS A 1 140 ? -38.322 -15.278 48.674 1.00 83.25 140 LYS A CA 1
ATOM 1086 C C . LYS A 1 140 ? -37.656 -13.913 48.532 1.00 83.25 140 LYS A C 1
ATOM 1088 O O . LYS A 1 140 ? -38.066 -12.947 49.164 1.00 83.25 140 LYS A O 1
ATOM 1093 N N . ILE A 1 141 ? -36.671 -13.796 47.638 1.00 81.19 141 ILE A N 1
ATOM 1094 C CA . ILE A 1 141 ? -35.967 -12.521 47.394 1.00 81.19 141 ILE A CA 1
ATOM 1095 C C . ILE A 1 141 ? -36.945 -11.406 46.988 1.00 81.19 141 ILE A C 1
ATOM 1097 O O . ILE A 1 141 ? -36.792 -10.278 47.440 1.00 81.19 141 ILE A O 1
ATOM 1101 N N . GLN A 1 142 ? -37.983 -11.729 46.211 1.00 80.81 142 GLN A N 1
ATOM 1102 C CA . GLN A 1 142 ? -39.051 -10.791 45.833 1.00 80.81 142 GLN A CA 1
ATOM 1103 C C . GLN A 1 142 ? -39.827 -10.197 47.026 1.00 80.81 142 GLN A C 1
ATOM 1105 O O . GLN A 1 142 ? -40.382 -9.111 46.896 1.00 80.81 142 GLN A O 1
ATOM 1110 N N . ASP A 1 143 ? -39.870 -10.886 48.174 1.00 82.06 143 ASP A N 1
ATOM 1111 C CA . ASP A 1 143 ? -40.621 -10.444 49.356 1.00 82.06 143 ASP A CA 1
ATOM 1112 C C . ASP A 1 143 ? -39.816 -9.413 50.172 1.00 82.06 143 ASP A C 1
ATOM 1114 O O . ASP A 1 143 ? -40.368 -8.694 51.002 1.00 82.06 143 ASP A O 1
ATOM 1118 N N . VAL A 1 144 ? -38.500 -9.328 49.933 1.00 80.12 144 VAL A N 1
ATOM 1119 C CA . VAL A 1 144 ? -37.552 -8.508 50.711 1.00 80.12 144 VAL A CA 1
ATOM 1120 C C . VAL A 1 144 ? -36.700 -7.560 49.864 1.00 80.12 144 VAL A C 1
ATOM 1122 O O . VAL A 1 144 ? -35.950 -6.750 50.418 1.00 80.12 144 VAL A O 1
ATOM 1125 N N . ALA A 1 145 ? -36.787 -7.653 48.534 1.00 76.06 145 ALA A N 1
ATOM 1126 C CA . ALA A 1 145 ? -36.035 -6.839 47.589 1.00 76.06 145 ALA A CA 1
ATOM 1127 C C . ALA A 1 145 ? -36.756 -6.696 46.237 1.00 76.06 145 ALA A C 1
ATOM 1129 O O . ALA A 1 145 ? -37.425 -7.609 45.756 1.00 76.06 145 ALA A O 1
ATOM 1130 N N . THR A 1 146 ? -36.529 -5.560 45.575 1.00 76.81 146 THR A N 1
ATOM 1131 C CA . THR A 1 146 ? -36.934 -5.345 44.181 1.00 76.81 146 THR A CA 1
ATOM 1132 C C . THR A 1 146 ? -35.858 -5.894 43.251 1.00 76.81 146 THR A C 1
ATOM 1134 O O . THR A 1 146 ? -34.727 -5.407 43.249 1.00 76.81 146 THR A O 1
ATOM 1137 N N . VAL A 1 147 ? -36.205 -6.896 42.444 1.00 77.06 147 VAL A N 1
ATOM 1138 C CA . VAL A 1 147 ? -35.306 -7.474 41.438 1.00 77.06 147 VAL A CA 1
ATOM 1139 C C . VAL A 1 147 ? -35.640 -6.871 40.079 1.00 77.06 147 VAL A C 1
ATOM 1141 O O . VAL A 1 147 ? -36.753 -7.026 39.585 1.00 77.06 147 VAL A O 1
ATOM 1144 N N . GLN A 1 148 ? -34.671 -6.196 39.467 1.00 80.94 148 GLN A N 1
ATOM 1145 C CA . GLN A 1 148 ? -34.799 -5.631 38.126 1.00 80.94 148 GLN A CA 1
ATOM 1146 C C . GLN A 1 148 ? -33.594 -6.016 37.269 1.00 80.94 148 GLN A C 1
ATOM 1148 O O . GLN A 1 148 ? -32.467 -6.078 37.763 1.00 80.94 148 GLN A O 1
ATOM 1153 N N . ILE A 1 149 ? -33.831 -6.258 35.978 1.00 81.19 149 ILE A N 1
ATOM 1154 C CA . ILE A 1 149 ? -32.753 -6.376 34.993 1.00 81.19 149 ILE A CA 1
ATOM 1155 C C . ILE A 1 149 ? -32.268 -4.952 34.717 1.00 81.19 149 ILE A C 1
ATOM 1157 O O . ILE A 1 149 ? -32.934 -4.183 34.028 1.00 81.19 149 ILE A O 1
ATOM 1161 N N . GLY A 1 150 ? -31.153 -4.582 35.342 1.00 80.56 150 GLY A N 1
ATOM 1162 C CA . GLY A 1 150 ? -30.509 -3.285 35.163 1.00 80.56 150 GLY A CA 1
ATOM 1163 C C . GLY A 1 150 ? -29.392 -3.333 34.126 1.00 80.56 150 GLY A C 1
ATOM 1164 O O . GLY A 1 150 ? -28.892 -4.405 33.778 1.00 80.56 150 GLY A O 1
ATOM 1165 N N . ALA A 1 151 ? -28.976 -2.156 33.661 1.00 78.62 151 ALA A N 1
ATOM 1166 C CA . ALA A 1 151 ? -27.722 -2.024 32.934 1.00 78.62 151 ALA A CA 1
ATOM 1167 C C . ALA A 1 151 ? -26.539 -2.355 33.859 1.00 78.62 151 ALA A C 1
ATOM 1169 O O . ALA A 1 151 ? -26.628 -2.190 35.078 1.00 78.62 151 ALA A O 1
ATOM 1170 N N . ALA A 1 152 ? -25.432 -2.811 33.273 1.00 77.81 152 ALA A N 1
ATOM 1171 C CA . ALA A 1 152 ? -24.169 -2.893 33.995 1.00 77.81 152 ALA A CA 1
ATOM 1172 C C . ALA A 1 152 ? -23.732 -1.498 34.471 1.00 77.81 152 ALA A C 1
ATOM 1174 O O . ALA A 1 152 ? -24.149 -0.482 33.903 1.00 77.81 152 ALA A O 1
ATOM 1175 N N . ASP A 1 153 ? -22.874 -1.457 35.490 1.00 79.25 153 ASP A N 1
ATOM 1176 C CA . ASP A 1 153 ? -22.308 -0.202 35.974 1.00 79.25 153 ASP A CA 1
ATOM 1177 C C . ASP A 1 153 ? -21.634 0.544 34.820 1.00 79.25 153 ASP A C 1
ATOM 1179 O O . ASP A 1 153 ? -20.807 -0.003 34.084 1.00 79.25 153 ASP A O 1
ATOM 1183 N N . LYS A 1 154 ? -22.031 1.803 34.636 1.00 79.25 154 LYS A N 1
ATOM 1184 C CA . LYS A 1 154 ? -21.558 2.627 33.530 1.00 79.25 154 LYS A CA 1
ATOM 1185 C C . LYS A 1 154 ? -20.074 2.939 33.718 1.00 79.25 154 LYS A C 1
ATOM 1187 O O . LYS A 1 154 ? -19.688 3.554 34.710 1.00 79.25 154 LYS A O 1
ATOM 1192 N N . ILE A 1 155 ? -19.256 2.572 32.735 1.00 80.19 155 ILE A N 1
ATOM 1193 C CA . ILE A 1 155 ? -17.829 2.902 32.707 1.00 80.19 155 ILE A CA 1
ATOM 1194 C C . ILE A 1 155 ? -17.620 4.048 31.714 1.00 80.19 155 ILE A C 1
ATOM 1196 O O . ILE A 1 155 ? -17.455 3.825 30.518 1.00 80.19 155 ILE A O 1
ATOM 1200 N N . GLY A 1 156 ? -17.631 5.278 32.230 1.00 85.69 156 GLY A N 1
ATOM 1201 C CA . GLY A 1 156 ? -17.408 6.493 31.443 1.00 85.69 156 GLY A CA 1
ATOM 1202 C C . GLY A 1 156 ? -18.596 6.916 30.575 1.00 85.69 156 GLY A C 1
ATOM 1203 O O . GLY A 1 156 ? -19.631 6.254 30.518 1.00 85.69 156 GLY A O 1
ATOM 1204 N N . ASP A 1 157 ? -18.439 8.056 29.907 1.00 88.19 157 ASP A N 1
ATOM 1205 C CA . ASP A 1 157 ? -19.423 8.610 28.979 1.00 88.19 157 ASP A CA 1
ATOM 1206 C C . ASP A 1 157 ? -18.955 8.423 27.532 1.00 88.19 157 ASP A C 1
ATOM 1208 O O . ASP A 1 157 ? -17.795 8.672 27.205 1.00 88.19 157 ASP A O 1
ATOM 1212 N N . GLY A 1 158 ? -19.869 7.996 26.661 1.00 89.00 158 GLY A N 1
ATOM 1213 C CA . GLY A 1 158 ? -19.679 7.991 25.215 1.00 89.00 158 GLY A CA 1
ATOM 1214 C C . GLY A 1 158 ? -20.405 9.180 24.594 1.00 89.00 158 GLY A C 1
ATOM 1215 O O . GLY A 1 158 ? -21.564 9.451 24.921 1.00 89.00 158 GLY A O 1
ATOM 1216 N N . SER A 1 159 ? -19.733 9.904 23.702 1.00 91.31 159 SER A N 1
ATOM 1217 C CA . SER A 1 159 ? -20.356 10.990 22.953 1.00 91.31 159 SER A CA 1
ATOM 1218 C C . SER A 1 159 ? -19.848 11.050 21.524 1.00 91.31 159 SER A C 1
ATOM 1220 O O . SER A 1 159 ? -18.669 10.815 21.263 1.00 91.31 159 SER A O 1
ATOM 1222 N N . LEU A 1 160 ? -20.751 11.409 20.615 1.00 90.62 160 LEU A N 1
ATOM 1223 C CA . LEU A 1 160 ? -20.451 11.763 19.238 1.00 90.62 160 LEU A CA 1
ATOM 1224 C C . LEU A 1 160 ? -20.963 13.181 18.983 1.00 90.62 160 LEU A C 1
ATOM 1226 O O . LEU A 1 160 ? -22.160 13.434 19.106 1.00 90.62 160 LEU A O 1
ATOM 1230 N N . ASN A 1 161 ? -20.067 14.110 18.639 1.00 89.31 161 ASN A N 1
ATOM 1231 C CA . ASN A 1 161 ? -20.401 15.520 18.387 1.00 89.31 161 ASN A CA 1
ATOM 1232 C C . ASN A 1 161 ? -21.254 16.156 19.506 1.00 89.31 161 ASN A C 1
ATOM 1234 O O . ASN A 1 161 ? -22.253 16.814 19.231 1.00 89.31 161 ASN A O 1
ATOM 1238 N N . ALA A 1 162 ? -20.869 15.925 20.767 1.00 91.44 162 ALA A N 1
ATOM 1239 C CA . ALA A 1 162 ? -21.559 16.384 21.980 1.00 91.44 162 ALA A CA 1
ATOM 1240 C C . ALA A 1 162 ? -22.957 15.782 22.239 1.00 91.44 162 ALA A C 1
ATOM 1242 O O . ALA A 1 162 ? -23.605 16.152 23.217 1.00 91.44 162 ALA A O 1
ATOM 1243 N N . ASN A 1 163 ? -23.403 14.810 21.438 1.00 90.25 163 ASN A N 1
ATOM 1244 C CA . ASN A 1 163 ? -24.615 14.039 21.711 1.00 90.25 163 ASN A CA 1
ATOM 1245 C C . ASN A 1 163 ? -24.276 12.724 22.433 1.00 90.25 163 ASN A C 1
ATOM 1247 O O . ASN A 1 163 ? -23.224 12.140 22.143 1.00 90.25 163 ASN A O 1
ATOM 1251 N N . PRO A 1 164 ? -25.123 12.235 23.362 1.00 90.50 164 PRO A N 1
ATOM 1252 C CA . PRO A 1 164 ? -24.933 10.932 23.997 1.00 90.50 164 PRO A CA 1
ATOM 1253 C C . PRO A 1 164 ? -24.876 9.811 22.956 1.00 90.50 164 PRO A C 1
ATOM 1255 O O . PRO A 1 164 ? -25.768 9.700 22.118 1.00 90.50 164 PRO A O 1
ATOM 1258 N N . ALA A 1 165 ? -23.837 8.979 23.015 1.00 91.19 165 ALA A N 1
ATOM 1259 C CA . ALA A 1 165 ? -23.637 7.885 22.070 1.00 91.19 165 ALA A CA 1
ATOM 1260 C C . ALA A 1 165 ? -23.061 6.648 22.764 1.00 91.19 165 ALA A C 1
ATOM 1262 O O . ALA A 1 165 ? -22.371 6.742 23.780 1.00 91.19 165 ALA A O 1
ATOM 1263 N N . VAL A 1 166 ? -23.320 5.478 22.185 1.00 89.06 166 VAL A N 1
ATOM 1264 C CA . VAL A 1 166 ? -22.659 4.230 22.574 1.00 89.06 166 VAL A CA 1
ATOM 1265 C C . VAL A 1 166 ? -21.501 4.004 21.612 1.00 89.06 166 VAL A C 1
ATOM 1267 O O . VAL A 1 166 ? -21.704 3.935 20.403 1.00 89.06 166 VAL A O 1
ATOM 1270 N N . ILE A 1 167 ? -20.284 3.915 22.147 1.00 89.25 167 ILE A N 1
ATOM 1271 C CA . ILE A 1 167 ? -19.085 3.653 21.349 1.00 89.25 167 ILE A CA 1
ATOM 1272 C C . ILE A 1 167 ? -18.824 2.153 21.347 1.00 89.25 167 ILE A C 1
ATOM 1274 O O . ILE A 1 167 ? -18.653 1.549 22.406 1.00 89.25 167 ILE A O 1
ATOM 1278 N N . GLN A 1 168 ? -18.764 1.565 20.155 1.00 88.75 168 GLN A N 1
ATOM 1279 C CA . GLN A 1 168 ? -18.403 0.169 19.968 1.00 88.75 168 GLN A CA 1
ATOM 1280 C C . GLN A 1 168 ? -17.135 0.069 19.127 1.00 88.75 168 GLN A C 1
ATOM 1282 O O . GLN A 1 168 ? -17.095 0.510 17.981 1.00 88.75 168 GLN A O 1
ATOM 1287 N N . THR A 1 169 ? -16.093 -0.518 19.711 1.00 90.56 169 THR A N 1
ATOM 1288 C CA . THR A 1 169 ? -14.810 -0.728 19.037 1.00 90.56 169 THR A CA 1
ATOM 1289 C C . THR A 1 169 ? -14.765 -2.127 18.446 1.00 90.56 169 THR A C 1
ATOM 1291 O O . THR A 1 169 ? -14.977 -3.111 19.155 1.00 90.56 169 THR A O 1
ATOM 1294 N N . ILE A 1 170 ? -14.440 -2.219 17.159 1.00 91.06 170 ILE A N 1
ATOM 1295 C CA . ILE A 1 170 ? -14.260 -3.488 16.454 1.00 91.06 170 ILE A CA 1
ATOM 1296 C C . ILE A 1 170 ? -12.765 -3.714 16.267 1.00 91.06 170 ILE A C 1
ATOM 1298 O O . ILE A 1 170 ? -12.074 -2.911 15.642 1.00 91.06 170 ILE A O 1
ATOM 1302 N N . ALA A 1 171 ? -12.260 -4.808 16.831 1.00 91.31 171 ALA A N 1
ATOM 1303 C CA . ALA A 1 171 ? -10.876 -5.224 16.664 1.00 91.31 171 ALA A CA 1
ATOM 1304 C C . ALA A 1 171 ? -10.794 -6.312 15.590 1.00 91.31 171 ALA A C 1
ATOM 1306 O O . ALA A 1 171 ? -11.490 -7.325 15.670 1.00 91.31 171 ALA A O 1
ATOM 1307 N N . LYS A 1 172 ? -9.929 -6.115 14.591 1.00 91.19 172 LYS A N 1
ATOM 1308 C CA . LYS A 1 172 ? -9.682 -7.123 13.557 1.00 91.19 172 LYS A CA 1
ATOM 1309 C C . LYS A 1 172 ? -8.826 -8.265 14.104 1.00 91.19 172 LYS A C 1
ATOM 1311 O O . LYS A 1 172 ? -7.915 -8.036 14.903 1.00 91.19 172 LYS A O 1
ATOM 1316 N N . GLN A 1 173 ? -9.070 -9.480 13.627 1.00 92.19 173 GLN A N 1
ATOM 1317 C CA . GLN A 1 173 ? -8.166 -10.599 13.881 1.00 92.19 173 GLN A CA 1
ATOM 1318 C C . GLN A 1 173 ? -6.835 -10.417 13.117 1.00 92.19 173 GLN A C 1
ATOM 1320 O O . GLN A 1 173 ? -6.789 -9.692 12.110 1.00 92.19 173 GLN A O 1
ATOM 1325 N N . PRO A 1 174 ? -5.736 -11.039 13.588 1.00 88.44 174 PRO A N 1
ATOM 1326 C CA . PRO A 1 174 ? -4.480 -11.092 12.841 1.00 88.44 174 PRO A CA 1
ATOM 1327 C C . PRO A 1 174 ? -4.700 -11.621 11.417 1.00 88.44 174 PRO A C 1
ATOM 1329 O O . PRO A 1 174 ? -5.600 -12.422 11.191 1.00 88.44 174 PRO A O 1
ATOM 1332 N N . ASP A 1 175 ? -3.914 -11.128 10.460 1.00 82.69 175 ASP A N 1
ATOM 1333 C CA . ASP A 1 175 ? -3.915 -11.554 9.047 1.00 82.69 175 ASP A CA 1
ATOM 1334 C C . ASP A 1 175 ? -5.219 -11.361 8.250 1.00 82.69 175 ASP A C 1
ATOM 1336 O O . ASP A 1 175 ? -5.267 -11.643 7.055 1.00 82.69 175 ASP A O 1
ATOM 1340 N N . VAL A 1 176 ? -6.262 -10.786 8.855 1.00 89.25 176 VAL A N 1
ATOM 1341 C CA . VAL A 1 176 ? -7.485 -10.405 8.138 1.00 89.25 176 VAL A CA 1
ATOM 1342 C C . VAL A 1 176 ? -7.268 -9.106 7.358 1.00 89.25 176 VAL A C 1
ATOM 1344 O O . VAL A 1 176 ? -6.756 -8.113 7.903 1.00 89.25 176 VAL A O 1
ATOM 1347 N N . ASN A 1 177 ? -7.685 -9.118 6.087 1.00 87.50 177 ASN A N 1
ATOM 1348 C CA . ASN A 1 177 ? -7.683 -7.953 5.208 1.00 87.50 177 ASN A CA 1
ATOM 1349 C C . ASN A 1 177 ? -8.678 -6.903 5.721 1.00 87.50 177 ASN A C 1
ATOM 1351 O O . ASN A 1 177 ? -9.856 -7.185 5.931 1.00 87.50 177 ASN A O 1
ATOM 1355 N N . THR A 1 178 ? -8.188 -5.682 5.921 1.00 90.06 178 THR A N 1
ATOM 1356 C CA . THR A 1 178 ? -8.978 -4.586 6.482 1.00 90.06 178 THR A CA 1
ATOM 1357 C C . THR A 1 178 ? -10.110 -4.132 5.556 1.00 90.06 178 THR A C 1
ATOM 1359 O O . THR A 1 178 ? -11.181 -3.816 6.063 1.00 90.06 178 THR A O 1
ATOM 1362 N N . LEU A 1 179 ? -9.905 -4.108 4.234 1.00 90.19 179 LEU A N 1
ATOM 1363 C CA . LEU A 1 179 ? -10.910 -3.661 3.258 1.00 90.19 179 LEU A CA 1
ATOM 1364 C C . LEU A 1 179 ? -12.070 -4.664 3.160 1.00 90.19 179 LEU A C 1
ATOM 1366 O O . LEU A 1 179 ? -13.218 -4.278 3.335 1.00 90.19 179 LEU A O 1
ATOM 1370 N N . ASP A 1 180 ? -11.767 -5.956 3.013 1.00 91.81 180 ASP A N 1
ATOM 1371 C CA . ASP A 1 180 ? -12.782 -7.027 2.969 1.00 91.81 180 ASP A CA 1
ATOM 1372 C C . ASP A 1 180 ? -13.581 -7.111 4.283 1.00 91.81 180 ASP A C 1
ATOM 1374 O O . ASP A 1 180 ? -14.805 -7.203 4.287 1.00 91.81 180 ASP A O 1
ATOM 1378 N N . LEU A 1 181 ? -12.909 -6.994 5.436 1.00 93.31 181 LEU A N 1
ATOM 1379 C CA . LEU A 1 181 ? -13.601 -6.952 6.729 1.00 93.31 181 LEU A CA 1
ATOM 1380 C C . LEU A 1 181 ? -14.554 -5.754 6.841 1.00 93.31 181 LEU A C 1
ATOM 1382 O O . LEU A 1 181 ? -15.624 -5.872 7.432 1.00 93.31 181 LEU A O 1
ATOM 1386 N N . THR A 1 182 ? -14.141 -4.606 6.311 1.00 93.44 182 THR A N 1
ATOM 1387 C CA . THR A 1 182 ? -14.919 -3.364 6.329 1.00 93.44 182 THR A CA 1
ATOM 1388 C C . THR A 1 182 ? -16.182 -3.503 5.480 1.00 93.44 182 THR A C 1
ATOM 1390 O O . THR A 1 182 ? -17.253 -3.121 5.941 1.00 93.44 182 THR A O 1
ATOM 1393 N N . GLU A 1 183 ? -16.073 -4.119 4.303 1.00 93.75 183 GLU A N 1
ATOM 1394 C CA . GLU A 1 183 ? -17.204 -4.394 3.409 1.00 93.75 183 GLU A CA 1
ATOM 1395 C C . GLU A 1 183 ? -18.231 -5.325 4.070 1.00 93.75 183 GLU A C 1
ATOM 1397 O O . GLU A 1 183 ? -19.403 -4.975 4.195 1.00 93.75 183 GLU A O 1
ATOM 1402 N N . ARG A 1 184 ? -17.778 -6.452 4.634 1.00 94.25 184 ARG A N 1
ATOM 1403 C CA . ARG A 1 184 ? -18.653 -7.383 5.374 1.00 94.25 184 ARG A CA 1
ATOM 1404 C C . ARG A 1 184 ? -19.296 -6.748 6.603 1.00 94.25 184 ARG A C 1
ATOM 1406 O O . ARG A 1 184 ? -20.402 -7.115 6.995 1.00 94.25 184 ARG A O 1
ATOM 1413 N N . LEU A 1 185 ? -18.585 -5.830 7.256 1.00 93.75 185 LEU A N 1
ATOM 1414 C CA . LEU A 1 185 ? -19.124 -5.091 8.386 1.00 93.75 185 LEU A CA 1
ATOM 1415 C C . LEU A 1 185 ? -20.238 -4.138 7.938 1.00 93.75 185 LEU A C 1
ATOM 1417 O O . LEU A 1 185 ? -21.238 -4.033 8.639 1.00 93.75 185 LEU A O 1
ATOM 1421 N N . ASP A 1 186 ? -20.085 -3.473 6.794 1.00 93.19 186 ASP A N 1
ATOM 1422 C CA . ASP A 1 186 ? -21.127 -2.600 6.246 1.00 93.19 186 ASP A CA 1
ATOM 1423 C C . ASP A 1 186 ? -22.379 -3.385 5.857 1.00 93.19 186 ASP A C 1
ATOM 1425 O O . ASP A 1 186 ? -23.482 -2.946 6.176 1.00 93.19 186 ASP A O 1
ATOM 1429 N N . GLU A 1 187 ? -22.220 -4.576 5.274 1.00 94.38 187 GLU A N 1
ATOM 1430 C CA . GLU A 1 187 ? -23.337 -5.493 5.016 1.00 94.38 187 GLU A CA 1
ATOM 1431 C C . GLU A 1 187 ? -24.052 -5.892 6.316 1.00 94.38 187 GLU A C 1
ATOM 1433 O O . GLU A 1 187 ? -25.267 -5.736 6.439 1.00 94.38 187 GLU A O 1
ATOM 1438 N N . ALA A 1 188 ? -23.300 -6.328 7.332 1.00 93.12 188 ALA A N 1
ATOM 1439 C CA . ALA A 1 188 ? -23.872 -6.728 8.617 1.00 93.12 188 ALA A CA 1
ATOM 1440 C C . ALA A 1 188 ? -24.560 -5.566 9.357 1.00 93.12 188 ALA A C 1
ATOM 1442 O O . ALA A 1 188 ? -25.565 -5.772 10.039 1.00 93.12 188 ALA A O 1
ATOM 1443 N N . ILE A 1 189 ? -24.030 -4.343 9.243 1.00 92.56 189 ILE A N 1
ATOM 1444 C CA . ILE A 1 189 ? -24.646 -3.144 9.824 1.00 92.56 189 ILE A CA 1
ATOM 1445 C C . ILE A 1 189 ? -25.926 -2.784 9.069 1.00 92.56 189 ILE A C 1
ATOM 1447 O O . ILE A 1 189 ? -26.924 -2.490 9.722 1.00 92.56 189 ILE A O 1
ATOM 1451 N N . ALA A 1 190 ? -25.934 -2.855 7.737 1.00 92.00 190 ALA A N 1
ATOM 1452 C CA . ALA A 1 190 ? -27.130 -2.599 6.937 1.00 92.00 190 ALA A CA 1
ATOM 1453 C C . ALA A 1 190 ? -28.266 -3.581 7.280 1.00 92.00 190 ALA A C 1
ATOM 1455 O O . ALA A 1 190 ? -29.418 -3.171 7.457 1.00 92.00 190 ALA A O 1
ATOM 1456 N N . ASP A 1 191 ? -27.935 -4.861 7.465 1.00 92.44 191 ASP A N 1
ATOM 1457 C CA . ASP A 1 191 ? -28.883 -5.875 7.930 1.00 92.44 191 ASP A CA 1
ATOM 1458 C C . ASP A 1 191 ? -29.409 -5.549 9.335 1.00 92.44 191 ASP A C 1
ATOM 1460 O O . ASP A 1 191 ? -30.617 -5.607 9.584 1.00 92.44 191 ASP A O 1
ATOM 1464 N N . LEU A 1 192 ? -28.527 -5.144 10.254 1.00 90.81 192 LEU A N 1
ATOM 1465 C CA . LEU A 1 192 ? -28.896 -4.783 11.623 1.00 90.81 192 LEU A CA 1
ATOM 1466 C C . LEU A 1 192 ? -29.813 -3.548 11.665 1.00 90.81 192 LEU A C 1
ATOM 1468 O O . LEU A 1 192 ? -30.815 -3.552 12.386 1.00 90.81 192 LEU A O 1
ATOM 1472 N N . GLU A 1 193 ? -29.511 -2.514 10.876 1.00 88.88 193 GLU A N 1
ATOM 1473 C CA . GLU A 1 193 ? -30.306 -1.285 10.773 1.00 88.88 193 GLU A CA 1
ATOM 1474 C C . GLU A 1 193 ? -31.755 -1.563 10.357 1.00 88.88 193 GLU A C 1
ATOM 1476 O O . GLU A 1 193 ? -32.666 -0.894 10.846 1.00 88.88 193 GLU A O 1
ATOM 1481 N N . SER A 1 194 ? -32.000 -2.602 9.549 1.00 87.25 194 SER A N 1
ATOM 1482 C CA . SER A 1 194 ? -33.358 -3.007 9.153 1.00 87.25 194 SER A CA 1
ATOM 1483 C C . SER A 1 194 ? -34.222 -3.497 10.326 1.00 87.25 194 SER A C 1
ATOM 1485 O O . SER A 1 194 ? -35.446 -3.341 10.318 1.00 87.25 194 SER A O 1
ATOM 1487 N N . THR A 1 195 ? -33.588 -4.064 11.356 1.00 91.12 195 THR A N 1
ATOM 1488 C CA . THR A 1 195 ? -34.249 -4.583 12.564 1.00 91.12 195 THR A CA 1
ATOM 1489 C C . THR A 1 195 ? -34.293 -3.593 13.722 1.00 91.12 195 THR A C 1
ATOM 1491 O O . THR A 1 195 ? -35.013 -3.824 14.700 1.00 91.12 195 THR A O 1
ATOM 1494 N N . LEU A 1 196 ? -33.535 -2.498 13.647 1.00 89.69 196 LEU A N 1
ATOM 1495 C CA . LEU A 1 196 ? -33.434 -1.549 14.745 1.00 89.69 196 LEU A CA 1
ATOM 1496 C C . LEU A 1 196 ? -34.649 -0.609 14.822 1.00 89.69 196 LEU A C 1
ATOM 1498 O O . LEU A 1 196 ? -35.255 -0.248 13.809 1.00 89.69 196 LEU A O 1
ATOM 1502 N N . PRO A 1 197 ? -35.028 -0.163 16.035 1.00 91.00 197 PRO A N 1
ATOM 1503 C CA . PRO A 1 197 ? -36.027 0.883 16.193 1.00 91.00 197 PRO A CA 1
ATOM 1504 C C . PRO A 1 197 ? -35.566 2.177 15.514 1.00 91.00 197 PRO A C 1
ATOM 1506 O O . PRO A 1 197 ? -34.399 2.544 15.614 1.00 91.00 197 PRO A O 1
ATOM 1509 N N . LYS A 1 198 ? -36.503 2.947 14.946 1.00 84.19 198 LYS A N 1
ATOM 1510 C CA . LYS A 1 198 ? -36.223 4.233 14.267 1.00 84.19 198 LYS A CA 1
ATOM 1511 C C . LYS A 1 198 ? -35.488 5.280 15.121 1.00 84.19 198 LYS A C 1
ATOM 1513 O O . LYS A 1 198 ? -35.049 6.292 14.592 1.00 84.19 198 LYS A O 1
ATOM 1518 N N . SER A 1 199 ? -35.419 5.086 16.437 1.00 86.12 199 SER A N 1
ATOM 1519 C CA . SER A 1 199 ? -34.713 5.963 17.374 1.00 86.12 199 SER A CA 1
ATOM 1520 C C . SER A 1 199 ? -33.216 5.669 17.493 1.00 86.12 199 SER A C 1
ATOM 1522 O O . SER A 1 199 ? -32.521 6.414 18.178 1.00 86.12 199 SER A O 1
ATOM 1524 N N . VAL A 1 200 ? -32.729 4.569 16.913 1.00 88.75 200 VAL A N 1
ATOM 1525 C CA . VAL A 1 200 ? -31.316 4.181 16.950 1.00 88.75 200 VAL A CA 1
ATOM 1526 C C . VAL A 1 200 ? -30.705 4.478 15.589 1.00 88.75 200 VAL A C 1
ATOM 1528 O O . VAL A 1 200 ? -31.150 3.945 14.580 1.00 88.75 200 VAL A O 1
ATOM 1531 N N . GLU A 1 201 ? -29.680 5.324 15.575 1.00 88.44 201 GLU A N 1
ATOM 1532 C CA . GLU A 1 201 ? -28.897 5.632 14.381 1.00 88.44 201 GLU A CA 1
ATOM 1533 C C . GLU A 1 201 ? -27.465 5.132 14.585 1.00 88.44 201 GLU A C 1
ATOM 1535 O O . GLU A 1 201 ? -26.828 5.457 15.592 1.00 88.44 201 GLU A O 1
ATOM 1540 N N . ILE A 1 202 ? -26.957 4.343 13.638 1.00 90.44 202 ILE A N 1
ATOM 1541 C CA . ILE A 1 202 ? -25.581 3.853 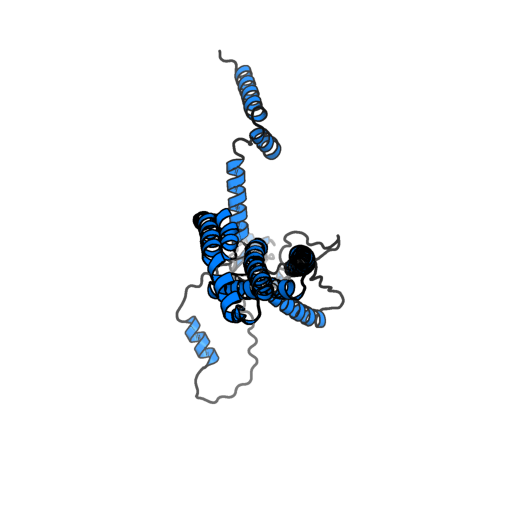13.663 1.00 90.44 202 ILE A CA 1
ATOM 1542 C C . ILE A 1 202 ? -24.724 4.764 12.785 1.00 90.44 202 ILE A C 1
ATOM 1544 O O . ILE A 1 202 ? -25.040 5.054 11.636 1.00 90.44 202 ILE A O 1
ATOM 1548 N N . LYS A 1 203 ? -23.607 5.240 13.340 1.00 89.44 203 LYS A N 1
ATOM 1549 C CA . LYS A 1 203 ? -22.600 6.019 12.610 1.00 89.44 203 LYS A CA 1
ATOM 1550 C C . LYS A 1 203 ? -21.316 5.199 12.512 1.00 89.44 203 LYS A C 1
ATOM 1552 O O . LYS A 1 203 ? -20.481 5.239 13.409 1.00 89.44 203 LYS A O 1
ATOM 1557 N N . ASN A 1 204 ? -21.162 4.445 11.428 1.00 86.94 204 ASN A N 1
ATOM 1558 C CA . ASN A 1 204 ? -20.024 3.544 11.191 1.00 86.94 204 ASN A CA 1
ATOM 1559 C C . ASN A 1 204 ? -18.790 4.224 10.554 1.00 86.94 204 ASN A C 1
ATOM 1561 O O . ASN A 1 204 ? -17.705 3.651 10.577 1.00 86.94 204 ASN A O 1
ATOM 1565 N N . GLN A 1 205 ? -18.914 5.456 10.046 1.00 85.06 205 GLN A N 1
ATOM 1566 C CA . GLN A 1 205 ? -17.847 6.184 9.327 1.00 85.06 205 GLN A CA 1
ATOM 1567 C C . GLN A 1 205 ? -16.980 7.112 10.200 1.00 85.06 205 GLN A C 1
ATOM 1569 O O . GLN A 1 205 ? -16.346 8.033 9.699 1.00 85.06 205 GLN A O 1
ATOM 1574 N N . ILE A 1 206 ? -16.959 6.924 11.521 1.00 85.50 206 ILE A N 1
ATOM 1575 C CA . ILE A 1 206 ? -16.243 7.845 12.425 1.00 85.50 206 ILE A CA 1
ATOM 1576 C C . ILE A 1 206 ? -14.733 7.578 12.413 1.00 85.50 206 ILE A C 1
ATOM 1578 O O . ILE A 1 206 ? -13.932 8.508 12.354 1.00 85.50 206 ILE A O 1
ATOM 1582 N N . PHE A 1 207 ? -14.341 6.308 12.529 1.00 87.25 207 PHE A N 1
ATOM 1583 C CA . PHE A 1 207 ? -12.939 5.908 12.611 1.00 87.25 207 PHE A CA 1
ATOM 1584 C C . PHE A 1 207 ? -12.746 4.553 11.936 1.00 87.25 207 PHE A C 1
ATOM 1586 O O . PHE A 1 207 ? -12.885 3.503 12.567 1.00 87.25 207 PHE A O 1
ATOM 1593 N N . ARG A 1 208 ? -12.445 4.578 10.635 1.00 90.31 208 ARG A N 1
ATOM 1594 C CA . ARG A 1 208 ? -12.199 3.373 9.840 1.00 90.31 208 ARG A CA 1
ATOM 1595 C C . ARG A 1 208 ? -10.791 3.403 9.272 1.00 90.31 208 ARG A C 1
ATOM 1597 O O . ARG A 1 208 ? -10.337 4.405 8.728 1.00 90.31 208 ARG A O 1
ATOM 1604 N N . GLN A 1 209 ? -10.093 2.279 9.386 1.00 89.50 209 GLN A N 1
ATOM 1605 C CA . GLN A 1 209 ? -8.765 2.136 8.795 1.00 89.50 209 GLN A CA 1
ATOM 1606 C C . GLN A 1 209 ? -8.836 1.972 7.264 1.00 89.50 209 GLN A C 1
ATOM 1608 O O . GLN A 1 209 ? -7.880 2.332 6.583 1.00 89.50 209 GLN A O 1
ATOM 1613 N N . SER A 1 210 ? -9.957 1.473 6.725 1.00 91.06 210 SER A N 1
ATOM 1614 C CA . SER A 1 210 ? -10.226 1.376 5.282 1.00 91.06 210 SER A CA 1
ATOM 1615 C C . SER A 1 210 ? -10.105 2.722 4.580 1.00 91.06 210 SER A C 1
ATOM 1617 O O . SER A 1 210 ? -9.386 2.819 3.598 1.00 91.06 210 SER A O 1
ATOM 1619 N N . ASP A 1 211 ? -10.706 3.774 5.138 1.00 90.88 211 ASP A N 1
ATOM 1620 C CA . ASP A 1 211 ? -10.779 5.090 4.497 1.00 90.88 211 ASP A CA 1
ATOM 1621 C C . ASP A 1 211 ? -9.376 5.684 4.309 1.00 90.88 211 ASP A C 1
ATOM 1623 O O . ASP A 1 211 ? -9.070 6.303 3.291 1.00 90.88 211 ASP A O 1
ATOM 1627 N N . PHE A 1 212 ? -8.485 5.432 5.273 1.00 87.81 212 PHE A N 1
ATOM 1628 C CA . PHE A 1 212 ? -7.076 5.797 5.164 1.00 87.81 212 PHE A CA 1
ATOM 1629 C C . PHE A 1 212 ? -6.354 4.988 4.078 1.00 87.81 212 PHE A C 1
ATOM 1631 O O . PHE A 1 212 ? -5.538 5.545 3.341 1.00 87.81 212 PHE A O 1
ATOM 1638 N N . ILE A 1 213 ? -6.640 3.687 3.971 1.00 87.00 213 ILE A N 1
ATOM 1639 C CA . ILE A 1 213 ? -6.074 2.821 2.930 1.00 87.00 213 ILE A CA 1
ATOM 1640 C C . ILE A 1 213 ? -6.554 3.287 1.550 1.00 87.00 213 ILE A C 1
ATOM 1642 O O . ILE A 1 213 ? -5.718 3.505 0.680 1.00 87.00 213 ILE A O 1
ATOM 1646 N N . ASP A 1 214 ? -7.850 3.528 1.363 1.00 88.44 214 ASP A N 1
ATOM 1647 C CA . ASP A 1 214 ? -8.430 3.964 0.088 1.00 88.44 214 ASP A CA 1
ATOM 1648 C C . ASP A 1 214 ? -7.925 5.346 -0.326 1.00 88.44 214 ASP A C 1
ATOM 1650 O O . ASP A 1 214 ? -7.516 5.546 -1.471 1.00 88.44 214 ASP A O 1
ATOM 1654 N N . ALA A 1 215 ? -7.870 6.299 0.611 1.00 89.12 215 ALA A N 1
ATOM 1655 C CA . ALA A 1 215 ? -7.272 7.607 0.361 1.00 89.12 215 ALA A CA 1
ATOM 1656 C C . ALA A 1 215 ? -5.793 7.485 -0.039 1.00 89.12 215 ALA A C 1
ATOM 1658 O O . ALA A 1 215 ? -5.352 8.155 -0.974 1.00 89.12 215 ALA A O 1
ATOM 1659 N N . SER A 1 216 ? -5.041 6.596 0.619 1.00 82.69 216 SER A N 1
ATOM 1660 C CA . SER A 1 216 ? -3.641 6.324 0.282 1.00 82.69 216 SER A CA 1
ATOM 1661 C C . SER A 1 216 ? -3.507 5.689 -1.103 1.00 82.69 216 SER A C 1
ATOM 1663 O O . SER A 1 216 ? -2.668 6.124 -1.880 1.00 82.69 216 SER A O 1
ATOM 1665 N N . ILE A 1 217 ? -4.343 4.707 -1.455 1.00 84.75 217 ILE A N 1
ATOM 1666 C CA . ILE A 1 217 ? -4.344 4.061 -2.778 1.00 84.75 217 ILE A CA 1
ATOM 1667 C C . ILE A 1 217 ? -4.678 5.077 -3.871 1.00 84.75 217 ILE A C 1
ATOM 1669 O O . ILE A 1 217 ? -3.997 5.119 -4.894 1.00 84.75 217 ILE A O 1
ATOM 1673 N N . ASN A 1 218 ? -5.688 5.920 -3.655 1.00 88.06 218 ASN A N 1
ATOM 1674 C CA . ASN A 1 218 ? -6.074 6.955 -4.610 1.00 88.06 218 ASN A CA 1
ATOM 1675 C C . ASN A 1 218 ? -4.959 7.983 -4.805 1.00 88.06 218 ASN A C 1
ATOM 1677 O O . ASN A 1 218 ? -4.631 8.323 -5.941 1.00 88.06 218 ASN A O 1
ATOM 1681 N N . ASN A 1 219 ? -4.338 8.430 -3.710 1.00 85.81 219 ASN A N 1
ATOM 1682 C CA . ASN A 1 219 ? -3.195 9.331 -3.768 1.00 85.81 219 ASN A CA 1
ATOM 1683 C C . ASN A 1 219 ? -2.021 8.690 -4.521 1.00 85.81 219 ASN A C 1
ATOM 1685 O O . ASN A 1 219 ? -1.491 9.297 -5.444 1.00 85.81 219 ASN A O 1
ATOM 1689 N N . LEU A 1 220 ? -1.686 7.435 -4.210 1.00 79.69 220 LEU A N 1
ATOM 1690 C CA . LEU A 1 220 ? -0.640 6.682 -4.900 1.00 79.69 220 LEU A CA 1
ATOM 1691 C C . LEU A 1 220 ? -0.932 6.518 -6.392 1.00 79.69 220 LEU A C 1
ATOM 1693 O O . LEU A 1 220 ? -0.032 6.704 -7.201 1.00 79.69 220 LEU A O 1
ATOM 1697 N N . ASN A 1 221 ? -2.170 6.203 -6.774 1.00 83.19 221 ASN A N 1
ATOM 1698 C CA . ASN A 1 221 ? -2.564 6.079 -8.177 1.00 83.19 221 ASN A CA 1
ATOM 1699 C C . ASN A 1 221 ? -2.391 7.414 -8.919 1.00 83.19 221 ASN A C 1
ATOM 1701 O O . ASN A 1 221 ? -1.795 7.458 -9.995 1.00 83.19 221 ASN A O 1
ATOM 1705 N N . GLN A 1 222 ? -2.832 8.517 -8.309 1.00 87.88 222 GLN A N 1
ATOM 1706 C CA . GLN A 1 222 ? -2.638 9.850 -8.871 1.00 87.88 222 GLN A CA 1
ATOM 1707 C C . GLN A 1 222 ? -1.147 10.195 -9.009 1.00 87.88 222 GLN A C 1
ATOM 1709 O O . GLN A 1 222 ? -0.712 10.601 -10.084 1.00 87.88 222 GLN A O 1
ATOM 1714 N N . THR A 1 223 ? -0.344 9.967 -7.968 1.00 83.19 223 THR A N 1
ATOM 1715 C CA . THR A 1 223 ? 1.104 10.214 -8.001 1.00 83.19 223 THR A CA 1
ATOM 1716 C C . THR A 1 223 ? 1.820 9.332 -9.025 1.00 83.19 223 THR A C 1
ATOM 1718 O O . THR A 1 223 ? 2.719 9.807 -9.713 1.00 83.19 223 THR A O 1
ATOM 1721 N N . LEU A 1 224 ? 1.422 8.066 -9.177 1.00 79.06 224 LEU A N 1
ATOM 1722 C CA . LEU A 1 224 ? 1.974 7.169 -10.194 1.00 79.06 224 LEU A CA 1
ATOM 1723 C C . LEU A 1 224 ? 1.637 7.645 -11.609 1.00 79.06 224 LEU A C 1
ATOM 1725 O O . LEU A 1 224 ? 2.508 7.601 -12.474 1.00 79.06 224 LEU A O 1
ATOM 1729 N N . LEU A 1 225 ? 0.414 8.126 -11.853 1.00 85.75 225 LEU A N 1
ATOM 1730 C CA . LEU A 1 225 ? 0.017 8.692 -13.146 1.00 85.75 225 LEU A CA 1
ATOM 1731 C C . LEU A 1 225 ? 0.780 9.982 -13.467 1.00 85.75 225 LEU A C 1
ATOM 1733 O O . LEU A 1 225 ? 1.292 10.127 -14.577 1.00 85.75 225 LEU A O 1
ATOM 1737 N N . GLU A 1 226 ? 0.895 10.895 -12.501 1.00 86.81 226 GLU A N 1
ATOM 1738 C CA . GLU A 1 226 ? 1.673 12.131 -12.639 1.00 86.81 226 GLU A CA 1
ATOM 1739 C C . GLU A 1 226 ? 3.161 11.821 -12.883 1.00 86.81 226 GLU A C 1
ATOM 1741 O O . GLU A 1 226 ? 3.770 12.361 -13.807 1.00 86.81 226 GLU A O 1
ATOM 1746 N N . GLY A 1 227 ? 3.735 10.885 -12.122 1.00 83.19 227 GLY A N 1
ATOM 1747 C CA . GLY A 1 227 ? 5.111 10.420 -12.295 1.00 83.19 227 GLY A CA 1
ATOM 1748 C C . GLY A 1 227 ? 5.345 9.758 -13.653 1.00 83.19 227 GLY A C 1
ATOM 1749 O O . GLY A 1 227 ? 6.289 10.116 -14.356 1.00 83.19 227 GLY A O 1
ATOM 1750 N N . ALA A 1 228 ? 4.462 8.849 -14.073 1.00 82.19 228 ALA A N 1
ATOM 1751 C CA . ALA A 1 228 ? 4.533 8.202 -15.382 1.00 82.19 228 ALA A CA 1
ATOM 1752 C C . ALA A 1 228 ? 4.451 9.226 -16.522 1.00 82.19 228 ALA A C 1
ATOM 1754 O O . ALA A 1 228 ? 5.199 9.127 -17.494 1.00 82.19 228 ALA A O 1
ATOM 1755 N N . PHE A 1 229 ? 3.596 10.241 -16.389 1.00 88.56 229 PHE A N 1
ATOM 1756 C CA . PHE A 1 229 ? 3.511 11.340 -17.345 1.00 88.56 229 PHE A CA 1
ATOM 1757 C C . PHE A 1 229 ? 4.839 12.103 -17.467 1.00 88.56 229 PHE A C 1
ATOM 1759 O O . PHE A 1 229 ? 5.326 12.305 -18.583 1.00 88.56 229 PHE A O 1
ATOM 1766 N N . PHE A 1 230 ? 5.478 12.461 -16.346 1.00 87.06 230 PHE A N 1
ATOM 1767 C CA . PHE A 1 230 ? 6.797 13.104 -16.369 1.00 87.06 230 PHE A CA 1
ATOM 1768 C C . PHE A 1 230 ? 7.884 12.206 -16.965 1.00 87.06 230 PHE A C 1
ATOM 1770 O O . PHE A 1 230 ? 8.682 12.680 -17.775 1.00 87.06 230 PHE A O 1
ATOM 1777 N N . VAL A 1 231 ? 7.892 10.912 -16.633 1.00 82.88 231 VAL A N 1
ATOM 1778 C CA . VAL A 1 231 ? 8.833 9.939 -17.209 1.00 82.88 231 VAL A CA 1
ATOM 1779 C C . VAL A 1 231 ? 8.673 9.867 -18.727 1.00 82.88 231 VAL A C 1
ATOM 1781 O O . VAL A 1 231 ? 9.664 9.959 -19.443 1.00 82.88 231 VAL A O 1
ATOM 1784 N N . VAL A 1 232 ? 7.442 9.791 -19.244 1.00 85.19 232 VAL A N 1
ATOM 1785 C CA . VAL A 1 232 ? 7.180 9.794 -20.694 1.00 85.19 232 VAL A CA 1
ATOM 1786 C C . VAL A 1 232 ? 7.706 11.065 -21.358 1.00 85.19 232 VAL A C 1
ATOM 1788 O O . VAL A 1 232 ? 8.334 10.975 -22.413 1.00 85.19 232 VAL A O 1
ATOM 1791 N N . ILE A 1 233 ? 7.487 12.238 -20.755 1.00 88.69 233 ILE A N 1
ATOM 1792 C CA . ILE A 1 233 ? 7.983 13.513 -21.293 1.00 88.69 233 ILE A CA 1
ATOM 1793 C C . ILE A 1 233 ? 9.509 13.520 -21.358 1.00 88.69 233 ILE A C 1
ATOM 1795 O O . ILE A 1 233 ? 10.073 13.833 -22.406 1.00 88.69 233 ILE A O 1
ATOM 1799 N N . ILE A 1 234 ? 10.177 13.162 -20.260 1.00 85.50 234 ILE A N 1
ATOM 1800 C CA . ILE A 1 234 ? 11.641 13.145 -20.185 1.00 85.50 234 ILE A CA 1
ATOM 1801 C C . ILE A 1 234 ? 12.198 12.141 -21.200 1.00 85.50 234 ILE A C 1
ATOM 1803 O O . ILE A 1 234 ? 13.050 12.503 -22.011 1.00 85.50 234 ILE A O 1
ATOM 1807 N N . LEU A 1 235 ? 11.652 10.921 -21.244 1.00 83.50 235 LEU A N 1
ATOM 1808 C CA . LEU A 1 235 ? 12.032 9.897 -22.220 1.00 83.50 235 LEU A CA 1
ATOM 1809 C C . LEU A 1 235 ? 11.856 10.375 -23.662 1.00 83.50 235 LEU A C 1
ATOM 1811 O O . LEU A 1 235 ? 12.710 10.126 -24.512 1.00 83.50 235 LEU A O 1
ATOM 1815 N N . PHE A 1 236 ? 10.746 11.048 -23.962 1.00 84.12 236 PHE A N 1
ATOM 1816 C CA . PHE A 1 236 ? 10.482 11.562 -25.299 1.00 84.12 236 PHE A CA 1
ATOM 1817 C C . PHE A 1 236 ? 11.475 12.662 -25.693 1.00 84.12 236 PHE A C 1
ATOM 1819 O O . PHE A 1 236 ? 11.951 12.664 -26.828 1.00 84.12 236 PHE A O 1
ATOM 1826 N N . ILE A 1 237 ? 11.827 13.561 -24.768 1.00 86.62 237 ILE A N 1
ATOM 1827 C CA . ILE A 1 237 ? 12.815 14.625 -25.001 1.00 86.62 237 ILE A CA 1
ATOM 1828 C C . ILE A 1 237 ? 14.209 14.037 -25.252 1.00 86.62 237 ILE A C 1
ATOM 1830 O O . ILE A 1 237 ? 14.879 14.466 -26.191 1.00 86.62 237 ILE A O 1
ATOM 1834 N N . PHE A 1 238 ? 14.632 13.050 -24.457 1.00 79.94 238 PHE A N 1
ATOM 1835 C CA . PHE A 1 238 ? 15.951 12.423 -24.594 1.00 79.94 238 PHE A CA 1
ATOM 1836 C C . PHE A 1 238 ? 16.080 11.595 -25.877 1.00 79.94 238 PHE A C 1
ATOM 1838 O O . PHE A 1 238 ? 17.068 11.718 -26.598 1.00 79.94 238 PHE A O 1
ATOM 1845 N N . LEU A 1 239 ? 15.078 10.771 -26.193 1.00 79.00 239 LEU A N 1
ATOM 1846 C CA . LEU A 1 239 ? 15.153 9.846 -27.328 1.00 79.00 239 LEU A CA 1
ATOM 1847 C C . LEU A 1 239 ? 14.733 10.493 -28.659 1.00 79.00 239 LEU A C 1
ATOM 1849 O O . LEU A 1 239 ? 15.132 10.019 -29.725 1.00 79.00 239 LEU A O 1
ATOM 1853 N N . MET A 1 240 ? 13.902 11.543 -28.620 1.00 83.88 240 MET A N 1
ATOM 1854 C CA . MET A 1 240 ? 13.325 12.239 -29.783 1.00 83.88 240 MET A CA 1
ATOM 1855 C C . MET A 1 240 ? 12.678 11.289 -30.817 1.00 83.88 240 MET A C 1
ATOM 1857 O O . MET A 1 240 ? 12.582 11.590 -32.009 1.00 83.88 240 MET A O 1
ATOM 1861 N N . ASN A 1 241 ? 12.246 10.104 -30.376 1.00 83.50 241 ASN A N 1
ATOM 1862 C CA . ASN A 1 241 ? 11.677 9.064 -31.224 1.00 83.50 241 ASN A CA 1
ATOM 1863 C C . ASN A 1 241 ? 10.664 8.227 -30.434 1.00 83.50 241 ASN A C 1
ATOM 1865 O O . ASN A 1 241 ? 11.007 7.490 -29.513 1.00 83.50 241 ASN A O 1
ATOM 1869 N N . TRP A 1 242 ? 9.399 8.294 -30.848 1.00 85.50 242 TRP A N 1
ATOM 1870 C CA . TRP A 1 242 ? 8.289 7.644 -30.150 1.00 85.50 242 TRP A CA 1
ATOM 1871 C C . TRP A 1 242 ? 8.409 6.112 -30.084 1.00 85.50 242 TRP A C 1
ATOM 1873 O O . TRP A 1 242 ? 7.904 5.506 -29.142 1.00 85.50 242 TRP A O 1
ATOM 1883 N N . ARG A 1 243 ? 9.083 5.470 -31.054 1.00 87.06 243 ARG A N 1
ATOM 1884 C CA . ARG A 1 243 ? 9.241 4.005 -31.075 1.00 87.06 243 ARG A CA 1
ATOM 1885 C C . ARG A 1 243 ? 10.181 3.527 -29.976 1.00 87.06 243 ARG A C 1
ATOM 1887 O O . ARG A 1 243 ? 9.865 2.568 -29.286 1.00 87.06 243 ARG A O 1
ATOM 1894 N N . THR A 1 244 ? 11.320 4.197 -29.816 1.00 83.38 244 THR A N 1
ATOM 1895 C CA . THR A 1 244 ? 12.298 3.879 -28.768 1.00 83.38 244 THR A CA 1
ATOM 1896 C C . THR A 1 244 ? 11.745 4.233 -27.392 1.00 83.38 244 THR A C 1
ATOM 1898 O O . THR A 1 244 ? 11.851 3.426 -26.478 1.00 83.38 244 THR A O 1
ATOM 1901 N N . THR A 1 245 ? 11.047 5.369 -27.272 1.00 86.50 245 THR A N 1
ATOM 1902 C CA . THR A 1 245 ? 10.352 5.760 -26.036 1.00 86.50 245 THR A CA 1
ATOM 1903 C C . THR A 1 245 ? 9.330 4.712 -25.596 1.00 86.50 245 THR A C 1
ATOM 1905 O O . THR A 1 245 ? 9.275 4.382 -24.418 1.00 86.50 245 THR A O 1
ATOM 1908 N N . LEU A 1 246 ? 8.547 4.148 -26.523 1.00 87.88 246 LEU A N 1
ATOM 1909 C CA . LEU A 1 246 ? 7.545 3.131 -26.193 1.00 87.88 246 LEU A CA 1
ATOM 1910 C C . LEU A 1 246 ? 8.175 1.810 -25.724 1.00 87.88 246 LEU A C 1
ATOM 1912 O O . LEU A 1 246 ? 7.634 1.178 -24.821 1.00 87.88 246 LEU A O 1
ATOM 1916 N N . ILE A 1 247 ? 9.322 1.412 -26.289 1.00 88.06 247 ILE A N 1
ATOM 1917 C CA . ILE A 1 247 ? 10.055 0.216 -25.839 1.00 88.06 247 ILE A CA 1
ATOM 1918 C C . ILE A 1 247 ? 10.538 0.401 -24.394 1.00 88.06 247 ILE A C 1
ATOM 1920 O O . ILE A 1 247 ? 10.272 -0.459 -23.557 1.00 88.06 247 ILE A O 1
ATOM 1924 N N . SER A 1 248 ? 11.177 1.534 -24.081 1.00 86.12 248 SER A N 1
ATOM 1925 C CA . SER A 1 248 ? 11.638 1.831 -22.717 1.00 86.12 248 SER A CA 1
ATOM 1926 C C . SER A 1 248 ? 10.470 1.988 -21.735 1.00 86.12 248 SER A C 1
ATOM 1928 O O . SER A 1 248 ? 10.536 1.495 -20.614 1.00 86.12 248 SER A O 1
ATOM 1930 N N . LEU A 1 249 ? 9.358 2.600 -22.160 1.00 87.19 249 LEU A N 1
ATOM 1931 C CA . LEU A 1 249 ? 8.170 2.773 -21.320 1.00 87.19 249 LEU A CA 1
ATOM 1932 C C . LEU A 1 249 ? 7.527 1.436 -20.931 1.00 87.19 249 LEU A C 1
ATOM 1934 O O . LEU A 1 249 ? 7.069 1.292 -19.802 1.00 87.19 249 LEU A O 1
ATOM 1938 N N . LEU A 1 250 ? 7.503 0.456 -21.840 1.00 89.75 250 LEU A N 1
ATOM 1939 C CA . LEU A 1 250 ? 6.969 -0.881 -21.564 1.00 89.75 250 LEU A CA 1
ATOM 1940 C C . LEU A 1 250 ? 7.821 -1.676 -20.564 1.00 89.75 250 LEU A C 1
ATOM 1942 O O . LEU A 1 250 ? 7.290 -2.577 -19.917 1.00 89.75 250 LEU A O 1
ATOM 1946 N N . ALA A 1 251 ? 9.103 -1.341 -20.391 1.00 87.00 251 ALA A N 1
ATOM 1947 C CA . ALA A 1 251 ? 9.961 -2.011 -19.415 1.00 87.00 251 ALA A CA 1
ATOM 1948 C C . ALA A 1 251 ? 9.490 -1.779 -17.965 1.00 87.00 251 ALA A C 1
ATOM 1950 O O . ALA A 1 251 ? 9.578 -2.691 -17.145 1.00 87.00 251 ALA A O 1
ATOM 1951 N N . ILE A 1 252 ? 8.923 -0.602 -17.670 1.00 88.38 252 ILE A N 1
ATOM 1952 C CA . ILE A 1 252 ? 8.449 -0.204 -16.333 1.00 88.38 252 ILE A CA 1
ATOM 1953 C C . ILE A 1 252 ? 7.290 -1.081 -15.817 1.00 88.38 252 ILE A C 1
ATOM 1955 O O . ILE A 1 252 ? 7.410 -1.652 -14.736 1.00 88.38 252 ILE A O 1
ATOM 1959 N N . PRO A 1 253 ? 6.149 -1.234 -16.522 1.00 89.12 253 PRO A N 1
ATOM 1960 C CA . PRO A 1 253 ? 5.058 -2.068 -16.023 1.00 89.12 253 PRO A CA 1
ATOM 1961 C C . PRO A 1 253 ? 5.438 -3.552 -15.972 1.00 89.12 253 PRO A C 1
ATOM 1963 O O . PRO A 1 253 ? 4.973 -4.265 -15.086 1.00 89.12 253 PRO A O 1
ATOM 1966 N N . ILE A 1 254 ? 6.291 -4.023 -16.891 1.00 91.75 254 ILE A N 1
ATOM 1967 C CA . ILE A 1 254 ? 6.743 -5.419 -16.908 1.00 91.75 254 ILE A CA 1
ATOM 1968 C C . ILE A 1 254 ? 7.597 -5.719 -15.672 1.00 91.75 254 ILE A C 1
ATOM 1970 O O . ILE A 1 254 ? 7.370 -6.732 -15.013 1.00 91.75 254 ILE A O 1
ATOM 1974 N N . SER A 1 255 ? 8.543 -4.848 -15.321 1.00 89.25 255 SER A N 1
ATOM 1975 C CA . SER A 1 255 ? 9.394 -5.048 -14.145 1.00 89.25 255 SER A CA 1
ATOM 1976 C C . SER A 1 255 ? 8.617 -4.964 -12.834 1.00 89.25 255 SER A C 1
ATOM 1978 O O . SER A 1 255 ? 8.811 -5.813 -11.967 1.00 89.25 255 SER A O 1
ATOM 1980 N N . LEU A 1 256 ? 7.694 -4.005 -12.703 1.00 89.75 256 LEU A N 1
ATOM 1981 C CA . LEU A 1 256 ? 6.839 -3.871 -11.525 1.00 89.75 256 LEU A CA 1
ATOM 1982 C C . LEU A 1 256 ? 5.969 -5.111 -11.337 1.00 89.75 256 LEU A C 1
ATOM 1984 O O . LEU A 1 256 ? 5.853 -5.625 -10.227 1.00 89.75 256 LEU A O 1
ATOM 1988 N N . LEU A 1 257 ? 5.398 -5.633 -12.425 1.00 91.50 257 LEU A N 1
ATOM 1989 C CA . LEU A 1 257 ? 4.615 -6.863 -12.390 1.00 91.50 257 LEU A CA 1
ATOM 1990 C C . LEU A 1 257 ? 5.469 -8.051 -11.932 1.00 91.50 257 LEU A C 1
ATOM 1992 O O . LEU A 1 257 ? 5.028 -8.824 -11.082 1.00 91.50 257 LEU A O 1
ATOM 1996 N N . VAL A 1 258 ? 6.694 -8.182 -12.447 1.00 92.25 258 VAL A N 1
ATOM 1997 C CA . VAL A 1 258 ? 7.626 -9.235 -12.017 1.00 92.25 258 VAL A CA 1
ATOM 1998 C C . VAL A 1 258 ? 8.003 -9.069 -10.541 1.00 92.25 258 VAL A C 1
ATOM 2000 O O . VAL A 1 258 ? 7.941 -10.050 -9.803 1.00 92.25 258 VAL A O 1
ATOM 2003 N N . SER A 1 259 ? 8.309 -7.852 -10.084 1.00 90.50 259 SER A N 1
ATOM 2004 C CA . SER A 1 259 ? 8.628 -7.564 -8.678 1.00 90.50 259 SER A CA 1
ATOM 2005 C C . SER A 1 259 ? 7.469 -7.944 -7.749 1.00 90.50 259 SER A C 1
ATOM 2007 O O . SER A 1 259 ? 7.660 -8.693 -6.792 1.00 90.50 259 SER A O 1
ATOM 2009 N N . ILE A 1 260 ? 6.232 -7.561 -8.088 1.00 91.56 260 ILE A N 1
ATOM 2010 C CA . ILE A 1 260 ? 5.032 -7.927 -7.319 1.00 91.56 260 ILE A CA 1
ATOM 2011 C C . ILE A 1 260 ? 4.843 -9.450 -7.256 1.00 91.56 260 ILE A C 1
ATOM 2013 O O . ILE A 1 260 ? 4.515 -9.987 -6.194 1.00 91.56 260 ILE A O 1
ATOM 2017 N N . ILE A 1 261 ? 5.053 -10.164 -8.368 1.00 93.25 261 ILE A N 1
ATOM 2018 C CA . ILE A 1 261 ? 4.968 -11.631 -8.392 1.00 93.25 261 ILE A CA 1
ATOM 2019 C C . ILE A 1 261 ? 6.021 -12.243 -7.464 1.00 93.25 261 ILE A C 1
ATOM 2021 O O . ILE A 1 261 ? 5.688 -13.124 -6.672 1.00 93.25 261 ILE A O 1
ATOM 2025 N N . VAL A 1 262 ? 7.268 -11.773 -7.525 1.00 92.94 262 VAL A N 1
ATOM 2026 C CA . VAL A 1 262 ? 8.363 -12.281 -6.687 1.00 92.94 262 VAL A CA 1
ATOM 2027 C C . VAL A 1 262 ? 8.104 -11.998 -5.208 1.00 92.94 262 VAL A C 1
ATOM 2029 O O . VAL A 1 262 ? 8.216 -12.909 -4.391 1.00 92.94 262 VAL A O 1
ATOM 2032 N N . LEU A 1 263 ? 7.670 -10.786 -4.852 1.00 91.38 263 LEU A N 1
ATOM 2033 C CA . LEU A 1 263 ? 7.305 -10.437 -3.476 1.00 91.38 263 LEU A CA 1
ATOM 2034 C C . LEU A 1 263 ? 6.192 -11.339 -2.939 1.00 91.38 263 LEU A C 1
ATOM 2036 O O . LEU A 1 263 ? 6.289 -11.842 -1.818 1.00 91.38 263 LEU A O 1
ATOM 2040 N N . LYS A 1 264 ? 5.170 -11.608 -3.759 1.00 90.38 264 LYS A N 1
ATOM 2041 C CA . LYS A 1 264 ? 4.080 -12.521 -3.403 1.00 90.38 264 LYS A CA 1
ATOM 2042 C C . LYS A 1 264 ? 4.576 -13.955 -3.200 1.00 90.38 264 LYS A C 1
ATOM 2044 O O . LYS A 1 264 ? 4.118 -14.620 -2.275 1.00 90.38 264 LYS A O 1
ATOM 2049 N N . LEU A 1 265 ? 5.508 -14.429 -4.030 1.00 92.75 265 LEU A N 1
ATOM 2050 C CA . LEU A 1 265 ? 6.120 -15.757 -3.882 1.00 92.75 265 LEU A CA 1
ATOM 2051 C C . LEU A 1 265 ? 6.962 -15.873 -2.606 1.00 92.75 265 LEU A C 1
ATOM 2053 O O . LEU A 1 265 ? 7.003 -16.938 -1.998 1.00 92.75 265 LEU A O 1
ATOM 2057 N N . LEU A 1 266 ? 7.593 -14.779 -2.182 1.00 89.81 266 LEU A N 1
ATOM 2058 C CA . LEU A 1 266 ? 8.363 -14.697 -0.941 1.00 89.81 266 LEU A CA 1
ATOM 2059 C C . LEU A 1 266 ? 7.490 -14.461 0.309 1.00 89.81 266 LEU A C 1
ATOM 2061 O O . LEU A 1 266 ? 8.009 -14.449 1.422 1.00 89.81 266 LEU A O 1
ATOM 2065 N N . GLY A 1 267 ? 6.173 -14.288 0.146 1.00 87.62 267 GLY A N 1
ATOM 2066 C CA . GLY A 1 267 ? 5.234 -14.058 1.247 1.00 87.62 267 GLY A CA 1
ATOM 2067 C C . GLY A 1 267 ? 5.226 -12.626 1.793 1.00 87.62 267 GLY A C 1
ATOM 2068 O O . GLY A 1 267 ? 4.674 -12.389 2.867 1.00 87.62 267 GLY A O 1
ATOM 2069 N N . TYR A 1 268 ? 5.812 -11.663 1.076 1.00 86.00 268 TYR A N 1
ATOM 2070 C CA . TYR A 1 268 ? 5.767 -10.251 1.458 1.00 86.00 268 TYR A CA 1
ATOM 2071 C C . TYR A 1 268 ? 4.456 -9.593 1.018 1.00 86.00 268 TYR A C 1
ATOM 2073 O O . TYR A 1 268 ? 3.891 -9.901 -0.033 1.00 86.00 268 TYR A O 1
ATOM 2081 N N . THR A 1 269 ? 3.972 -8.655 1.832 1.00 84.06 269 THR A N 1
ATOM 2082 C CA . THR A 1 269 ? 2.797 -7.837 1.518 1.00 84.06 269 THR A CA 1
ATOM 2083 C C . THR A 1 269 ? 3.208 -6.532 0.850 1.00 84.06 269 THR A C 1
ATOM 2085 O O . THR A 1 269 ? 4.275 -5.984 1.128 1.00 84.06 269 THR A O 1
ATOM 2088 N N . ILE A 1 270 ? 2.336 -6.010 -0.015 1.00 83.50 270 ILE A N 1
ATOM 2089 C CA . ILE A 1 270 ? 2.516 -4.676 -0.587 1.00 83.50 270 ILE A CA 1
ATOM 2090 C C . ILE A 1 270 ? 2.148 -3.658 0.491 1.00 83.50 270 ILE A C 1
ATOM 2092 O O . ILE A 1 270 ? 0.996 -3.562 0.912 1.00 83.50 270 ILE A O 1
ATOM 2096 N N . ASN A 1 271 ? 3.142 -2.907 0.943 1.00 77.81 271 ASN A N 1
ATOM 2097 C CA . ASN A 1 271 ? 2.989 -1.807 1.879 1.00 77.81 271 ASN A CA 1
ATOM 2098 C C . ASN A 1 271 ? 3.729 -0.562 1.371 1.00 77.81 271 ASN A C 1
ATOM 2100 O O . ASN A 1 271 ? 4.381 -0.576 0.325 1.00 77.81 271 ASN A O 1
ATOM 2104 N N . THR A 1 272 ? 3.624 0.531 2.122 1.00 80.50 272 THR A N 1
ATOM 2105 C CA . THR A 1 272 ? 4.252 1.811 1.777 1.00 80.50 272 THR A CA 1
ATOM 2106 C C . THR A 1 272 ? 5.770 1.703 1.602 1.00 80.50 272 THR A C 1
ATOM 2108 O O . THR A 1 272 ? 6.313 2.345 0.708 1.00 80.50 272 THR A O 1
ATOM 2111 N N . MET A 1 273 ? 6.452 0.855 2.381 1.00 88.12 273 MET A N 1
ATOM 2112 C CA . MET A 1 273 ? 7.902 0.656 2.280 1.00 88.12 273 MET A CA 1
ATOM 2113 C C . MET A 1 273 ? 8.288 -0.136 1.030 1.00 88.12 273 MET A C 1
ATOM 2115 O O . MET A 1 273 ? 9.151 0.306 0.279 1.00 88.12 273 MET A O 1
ATOM 2119 N N . SER A 1 274 ? 7.621 -1.258 0.740 1.00 88.06 274 SER A N 1
ATOM 2120 C CA . SER A 1 274 ? 7.875 -2.002 -0.504 1.00 88.06 274 SER A CA 1
ATOM 2121 C C . SER A 1 274 ? 7.547 -1.165 -1.744 1.00 88.06 274 SER A C 1
ATOM 2123 O O . SER A 1 274 ? 8.244 -1.239 -2.750 1.00 88.06 274 SER A O 1
ATOM 2125 N N . LEU A 1 275 ? 6.504 -0.329 -1.671 1.00 85.62 275 LEU A N 1
ATOM 2126 C CA . LEU A 1 275 ? 6.133 0.566 -2.764 1.00 85.62 275 LEU A CA 1
ATOM 2127 C C . LEU A 1 275 ? 7.167 1.673 -2.981 1.00 85.62 275 LEU A C 1
ATOM 2129 O O . LEU A 1 275 ? 7.491 1.976 -4.125 1.00 85.62 275 LEU A O 1
ATOM 2133 N N . GLY A 1 276 ? 7.728 2.223 -1.901 1.00 85.69 276 GLY A N 1
ATOM 2134 C CA . GLY A 1 276 ? 8.863 3.140 -1.979 1.00 85.69 276 GLY A CA 1
ATOM 2135 C C . GLY A 1 276 ? 10.082 2.501 -2.650 1.00 85.69 276 GLY A C 1
ATOM 2136 O O . GLY A 1 276 ? 10.722 3.142 -3.478 1.00 85.69 276 GLY A O 1
ATOM 2137 N N . GLY A 1 277 ? 10.358 1.226 -2.360 1.00 88.62 277 GLY A N 1
ATOM 2138 C CA . GLY A 1 277 ? 11.482 0.483 -2.943 1.00 88.62 277 GLY A CA 1
ATOM 2139 C C . GLY A 1 277 ? 11.309 0.312 -4.447 1.00 88.62 277 GLY A C 1
ATOM 2140 O O . GLY A 1 277 ? 12.177 0.711 -5.221 1.00 88.62 277 GLY A O 1
ATOM 2141 N N . MET A 1 278 ? 10.122 -0.146 -4.859 1.00 89.12 278 MET A N 1
ATOM 2142 C CA . MET A 1 278 ? 9.740 -0.224 -6.270 1.00 89.12 278 MET A CA 1
ATOM 2143 C C . MET A 1 278 ? 9.820 1.140 -6.966 1.00 89.12 278 MET A C 1
ATOM 2145 O O . MET A 1 278 ? 10.334 1.222 -8.075 1.00 89.12 278 MET A O 1
ATOM 2149 N N . ALA A 1 279 ? 9.360 2.221 -6.329 1.00 84.25 279 ALA A N 1
ATOM 2150 C CA . ALA A 1 279 ? 9.409 3.561 -6.914 1.00 84.25 279 ALA A CA 1
ATOM 2151 C C . ALA A 1 279 ? 10.848 4.039 -7.182 1.00 84.25 279 ALA A C 1
ATOM 2153 O O . ALA A 1 279 ? 11.111 4.620 -8.234 1.00 84.25 279 ALA A O 1
ATOM 2154 N N . ILE A 1 280 ? 11.786 3.759 -6.271 1.00 85.81 280 ILE A N 1
ATOM 2155 C CA . ILE A 1 280 ? 13.213 4.061 -6.468 1.00 85.81 280 ILE A CA 1
ATOM 2156 C C . ILE A 1 280 ? 13.796 3.170 -7.579 1.00 85.81 280 ILE A C 1
ATOM 2158 O O . ILE A 1 280 ? 14.534 3.658 -8.436 1.00 85.81 280 ILE A O 1
ATOM 2162 N N . ALA A 1 281 ? 13.425 1.886 -7.612 1.00 86.94 281 ALA A N 1
ATOM 2163 C CA . ALA A 1 281 ? 13.887 0.933 -8.622 1.00 86.94 281 ALA A CA 1
ATOM 2164 C C . ALA A 1 281 ? 13.436 1.285 -10.043 1.00 86.94 281 ALA A C 1
ATOM 2166 O O . ALA A 1 281 ? 14.188 1.054 -10.988 1.00 86.94 281 ALA A O 1
ATOM 2167 N N . ILE A 1 282 ? 12.255 1.896 -10.209 1.00 85.88 282 ILE A N 1
ATOM 2168 C CA . ILE A 1 282 ? 11.800 2.398 -11.515 1.00 85.88 282 ILE A CA 1
ATOM 2169 C C . ILE A 1 282 ? 12.845 3.342 -12.119 1.00 85.88 282 ILE A C 1
ATOM 2171 O O . ILE A 1 282 ? 13.125 3.226 -13.306 1.00 85.88 282 ILE A O 1
ATOM 2175 N N . GLY A 1 283 ? 13.447 4.237 -11.328 1.00 80.56 283 GLY A N 1
ATOM 2176 C CA . GLY A 1 283 ? 14.473 5.159 -11.824 1.00 80.56 283 GLY A CA 1
ATOM 2177 C C . GLY A 1 283 ? 15.694 4.425 -12.381 1.00 80.56 283 GLY A C 1
ATOM 2178 O O . GLY A 1 283 ? 16.055 4.624 -13.537 1.00 80.56 283 GLY A O 1
ATOM 2179 N N . ALA A 1 284 ? 16.269 3.515 -11.590 1.00 84.69 284 ALA A N 1
ATOM 2180 C CA . ALA A 1 284 ? 17.441 2.736 -11.998 1.00 84.69 284 ALA A CA 1
ATOM 2181 C C . ALA A 1 284 ? 17.160 1.844 -13.221 1.00 84.69 284 ALA A C 1
ATOM 2183 O O . ALA A 1 284 ? 17.958 1.775 -14.151 1.00 84.69 284 ALA A O 1
ATOM 2184 N N . LEU A 1 285 ? 15.993 1.198 -13.254 1.00 85.75 285 LEU A N 1
ATOM 2185 C CA . LEU A 1 285 ? 15.590 0.341 -14.365 1.00 85.75 285 LEU A CA 1
ATOM 2186 C C . LEU A 1 285 ? 15.376 1.125 -15.665 1.00 85.75 285 LEU A C 1
ATOM 2188 O O . LEU A 1 285 ? 15.710 0.645 -16.750 1.00 85.75 285 LEU A O 1
ATOM 2192 N N . VAL A 1 286 ? 14.746 2.297 -15.571 1.00 83.12 286 VAL A N 1
ATOM 2193 C CA . VAL A 1 286 ? 14.485 3.144 -16.736 1.00 83.12 286 VAL A CA 1
ATOM 2194 C C . VAL A 1 286 ? 15.801 3.590 -17.355 1.00 83.12 286 VAL A C 1
ATOM 2196 O O . VAL A 1 286 ? 15.928 3.505 -18.575 1.00 83.12 286 VAL A O 1
ATOM 2199 N N . ASP A 1 287 ? 16.785 3.969 -16.541 1.00 85.31 287 ASP A N 1
ATOM 2200 C CA . ASP A 1 287 ? 18.121 4.329 -17.018 1.00 85.31 287 ASP A CA 1
ATOM 2201 C C . ASP A 1 287 ? 18.773 3.176 -17.803 1.00 85.31 287 ASP A C 1
ATOM 2203 O O . ASP A 1 287 ? 19.222 3.386 -18.933 1.00 85.31 287 ASP A O 1
ATOM 2207 N N . ASP A 1 288 ? 18.730 1.942 -17.285 1.00 87.88 288 ASP A N 1
ATOM 2208 C CA . ASP A 1 288 ? 19.259 0.758 -17.982 1.00 87.88 288 ASP A CA 1
ATOM 2209 C C . ASP A 1 288 ? 18.566 0.523 -19.337 1.00 87.88 288 ASP A C 1
ATOM 2211 O O . ASP A 1 288 ? 19.217 0.275 -20.360 1.00 87.88 288 ASP A O 1
ATOM 2215 N N . ALA A 1 289 ? 17.234 0.638 -19.367 1.00 87.56 289 ALA A N 1
ATOM 2216 C CA . ALA A 1 289 ? 16.441 0.461 -20.580 1.00 87.56 289 ALA A CA 1
ATOM 2217 C C . ALA A 1 289 ? 16.671 1.582 -21.608 1.00 87.56 289 ALA A C 1
ATOM 2219 O O . ALA A 1 289 ? 16.627 1.328 -22.814 1.00 87.56 289 ALA A O 1
ATOM 2220 N N . ILE A 1 290 ? 16.896 2.823 -21.164 1.00 87.31 290 ILE A N 1
ATOM 2221 C CA . ILE A 1 290 ? 17.235 3.946 -22.047 1.00 87.31 290 ILE A CA 1
ATOM 2222 C C . ILE A 1 290 ? 18.594 3.699 -22.692 1.00 87.31 290 ILE A C 1
ATOM 2224 O O . ILE A 1 290 ? 18.701 3.794 -23.913 1.00 87.31 290 ILE A O 1
ATOM 2228 N N . ILE A 1 291 ? 19.610 3.364 -21.891 1.00 89.19 291 ILE A N 1
ATOM 2229 C CA . ILE A 1 291 ? 20.991 3.214 -22.360 1.00 89.19 291 ILE A CA 1
ATOM 2230 C C . ILE A 1 291 ? 21.093 2.101 -23.420 1.00 89.19 291 ILE A C 1
ATOM 2232 O O . ILE A 1 291 ? 21.731 2.299 -24.459 1.00 89.19 291 ILE A O 1
ATOM 2236 N N . ASP A 1 292 ? 20.432 0.954 -23.211 1.00 90.25 292 ASP A N 1
ATOM 2237 C CA . ASP A 1 292 ? 20.413 -0.143 -24.194 1.00 90.25 292 ASP A CA 1
ATOM 2238 C C . ASP A 1 292 ? 19.701 0.270 -25.496 1.00 90.25 292 ASP A C 1
ATOM 2240 O O . ASP A 1 292 ? 20.255 0.143 -26.594 1.00 90.25 292 ASP A O 1
ATOM 2244 N N . VAL A 1 293 ? 18.497 0.848 -25.394 1.00 89.50 293 VAL A N 1
ATOM 2245 C CA . VAL A 1 293 ? 17.714 1.267 -26.568 1.00 89.50 293 VAL A CA 1
ATOM 2246 C C . VAL A 1 293 ? 18.411 2.385 -27.348 1.00 89.50 293 VAL A C 1
ATOM 2248 O O . VAL A 1 293 ? 18.399 2.367 -28.583 1.00 89.50 293 VAL A O 1
ATOM 2251 N N . GLU A 1 294 ? 19.038 3.344 -26.667 1.00 88.12 294 GLU A N 1
ATOM 2252 C CA . GLU A 1 294 ? 19.795 4.424 -27.301 1.00 88.12 294 GLU A CA 1
ATOM 2253 C C . GLU A 1 294 ? 20.984 3.872 -28.089 1.00 88.12 294 GLU A C 1
ATOM 2255 O O . GLU A 1 294 ? 21.205 4.274 -29.236 1.00 88.12 294 GLU A O 1
ATOM 2260 N N . ASN A 1 295 ? 21.719 2.908 -27.533 1.00 91.00 295 ASN A N 1
ATOM 2261 C CA . ASN A 1 295 ? 22.855 2.323 -28.236 1.00 91.00 295 ASN A CA 1
ATOM 2262 C C . ASN A 1 295 ? 22.436 1.481 -29.432 1.00 91.00 295 ASN A C 1
ATOM 2264 O O . ASN A 1 295 ? 23.017 1.610 -30.512 1.00 91.00 295 ASN A O 1
ATOM 2268 N N . VAL A 1 296 ? 21.385 0.673 -29.281 1.00 91.12 296 VAL A N 1
ATOM 2269 C CA . VAL A 1 296 ? 20.784 -0.055 -30.402 1.00 91.12 296 VAL A CA 1
ATOM 2270 C C . VAL A 1 296 ? 20.364 0.931 -31.493 1.00 91.12 296 VAL A C 1
ATOM 2272 O O . VAL A 1 296 ? 20.691 0.743 -32.668 1.00 91.12 296 VAL A O 1
ATOM 2275 N N . TYR A 1 297 ? 19.703 2.029 -31.125 1.00 89.31 297 TYR A N 1
ATOM 2276 C CA . TYR A 1 297 ? 19.287 3.062 -32.068 1.00 89.31 297 TYR A CA 1
ATOM 2277 C C . TYR A 1 297 ? 20.480 3.739 -32.761 1.00 89.31 297 TYR A C 1
ATOM 2279 O O . TYR A 1 297 ? 20.479 3.898 -33.988 1.00 89.31 297 TYR A O 1
ATOM 2287 N N . LYS A 1 298 ? 21.530 4.077 -32.008 1.00 89.25 298 LYS A N 1
ATOM 2288 C CA . LYS A 1 298 ? 22.785 4.637 -32.523 1.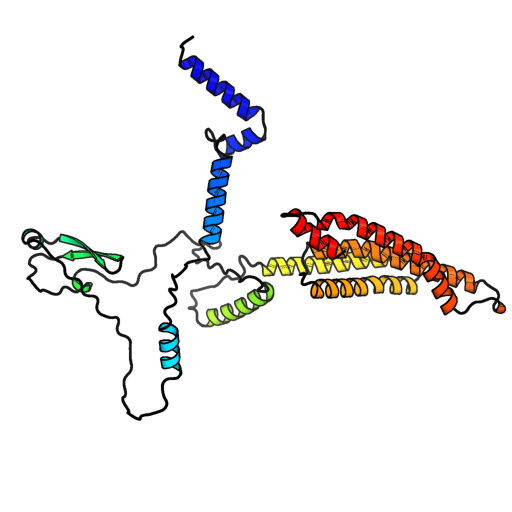00 89.25 298 LYS A CA 1
ATOM 2289 C C . LYS A 1 298 ? 23.440 3.688 -33.530 1.00 89.25 298 LYS A C 1
ATOM 2291 O O . LYS A 1 298 ? 23.736 4.107 -34.652 1.00 89.25 298 LYS A O 1
ATOM 2296 N N . ARG A 1 299 ? 23.589 2.405 -33.187 1.00 91.25 299 ARG A N 1
ATOM 2297 C CA . ARG A 1 299 ? 24.231 1.392 -34.038 1.00 91.25 299 ARG A CA 1
ATOM 2298 C C . ARG A 1 299 ? 23.428 1.090 -35.299 1.00 91.25 299 ARG A C 1
ATOM 2300 O O . ARG A 1 299 ? 23.996 0.966 -36.385 1.00 91.25 299 ARG A O 1
ATOM 2307 N N . LEU A 1 300 ? 22.099 1.065 -35.198 1.00 90.75 300 LEU A N 1
ATOM 2308 C CA . LEU A 1 300 ? 21.215 0.961 -36.359 1.00 90.75 300 LEU A CA 1
ATOM 2309 C C . LEU A 1 300 ? 21.371 2.163 -37.297 1.00 90.75 300 LEU A C 1
ATOM 2311 O O . LEU A 1 300 ? 21.438 1.987 -38.516 1.00 90.75 300 LEU A O 1
ATOM 2315 N N . ARG A 1 301 ? 21.485 3.380 -36.755 1.00 8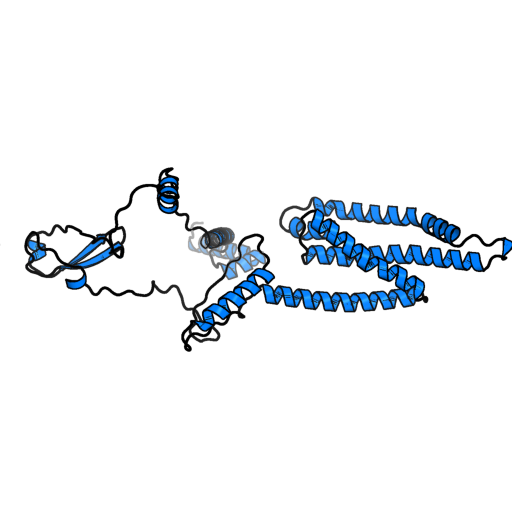8.69 301 ARG A N 1
ATOM 2316 C CA . ARG A 1 301 ? 21.690 4.598 -37.551 1.00 88.69 301 ARG A CA 1
ATOM 2317 C C . ARG A 1 301 ? 23.058 4.615 -38.240 1.00 88.69 301 ARG A C 1
ATOM 2319 O O . ARG A 1 301 ? 23.145 5.048 -39.389 1.00 88.69 301 ARG A O 1
ATOM 2326 N N . GLU A 1 302 ? 24.101 4.113 -37.581 1.00 89.94 302 GLU A N 1
ATOM 2327 C CA . GLU A 1 302 ? 25.430 3.895 -38.173 1.00 89.94 302 GLU A CA 1
ATOM 2328 C C . GLU A 1 302 ? 25.385 2.848 -39.297 1.00 89.94 302 GLU A C 1
ATOM 2330 O O . GLU A 1 302 ? 25.918 3.091 -40.379 1.00 89.94 302 GLU A O 1
ATOM 2335 N N . ASN A 1 303 ? 24.679 1.729 -39.100 1.00 90.19 303 ASN A N 1
ATOM 2336 C CA . ASN A 1 303 ? 24.535 0.682 -40.116 1.00 90.19 303 ASN A CA 1
ATOM 2337 C C . ASN A 1 303 ? 23.777 1.173 -41.363 1.00 90.19 303 ASN A C 1
ATOM 2339 O O . ASN A 1 303 ? 24.160 0.868 -42.488 1.00 90.19 303 ASN A O 1
ATOM 2343 N N . VAL A 1 304 ? 22.740 2.005 -41.200 1.00 88.56 304 VAL A N 1
ATOM 2344 C CA . VAL A 1 304 ? 22.002 2.596 -42.336 1.00 88.56 304 VAL A CA 1
ATOM 2345 C C . VAL A 1 304 ? 22.885 3.529 -43.180 1.00 88.56 304 VAL A C 1
ATOM 2347 O O . VAL A 1 304 ? 22.667 3.639 -44.391 1.00 88.56 304 VAL A O 1
ATOM 2350 N N . ARG A 1 305 ? 23.898 4.169 -42.579 1.00 89.81 305 ARG A N 1
ATOM 2351 C CA . ARG A 1 305 ? 24.854 5.044 -43.284 1.00 89.81 305 ARG A CA 1
ATOM 2352 C C . ARG A 1 305 ? 25.883 4.278 -44.122 1.00 89.81 305 ARG A C 1
ATOM 2354 O O . ARG A 1 305 ? 26.481 4.885 -45.006 1.00 89.81 305 ARG A O 1
ATOM 2361 N N . LYS A 1 306 ? 26.066 2.973 -43.895 1.00 89.19 306 LYS A N 1
ATOM 2362 C CA . LYS A 1 306 ? 26.964 2.130 -44.700 1.00 89.19 306 LYS A CA 1
ATOM 2363 C C . LYS A 1 306 ? 26.385 1.854 -46.103 1.00 89.19 306 LYS A C 1
ATOM 2365 O O . LYS A 1 306 ? 25.150 1.828 -46.269 1.00 89.19 306 LYS A O 1
ATOM 2370 N N . PRO A 1 307 ? 27.243 1.621 -47.120 1.00 88.44 307 PRO A N 1
ATOM 2371 C CA . PRO A 1 307 ? 26.820 1.162 -48.444 1.00 88.44 307 PRO A CA 1
ATOM 2372 C C . PRO A 1 307 ? 25.943 -0.090 -48.337 1.00 88.44 307 PRO A C 1
ATOM 2374 O O . PRO A 1 307 ? 26.197 -0.937 -47.489 1.00 88.44 307 PRO A O 1
ATOM 2377 N N . LYS A 1 308 ? 24.927 -0.246 -49.202 1.00 81.00 308 LYS A N 1
ATOM 2378 C CA . LYS A 1 308 ? 23.953 -1.362 -49.122 1.00 81.00 308 LYS A CA 1
ATOM 2379 C C . LYS A 1 308 ? 24.595 -2.756 -49.055 1.00 81.00 308 LYS A C 1
ATOM 2381 O O . LYS A 1 308 ? 24.001 -3.639 -48.450 1.00 81.00 308 LYS A O 1
ATOM 2386 N N . ASN A 1 309 ? 25.782 -2.924 -49.633 1.00 82.56 309 ASN A N 1
ATOM 2387 C CA . ASN A 1 309 ? 26.510 -4.193 -49.668 1.00 82.56 309 ASN A CA 1
ATOM 2388 C C . ASN A 1 309 ? 27.257 -4.512 -48.358 1.00 82.56 309 ASN A C 1
ATOM 2390 O O . ASN A 1 309 ? 27.622 -5.659 -48.142 1.00 82.56 309 ASN A O 1
ATOM 2394 N N . GLU A 1 310 ? 27.464 -3.520 -47.488 1.00 85.38 310 GLU A N 1
ATOM 2395 C CA . GLU A 1 310 ? 28.169 -3.637 -46.199 1.00 85.38 310 GLU A CA 1
ATOM 2396 C C . GLU A 1 310 ? 27.215 -3.524 -44.999 1.00 85.38 310 GLU A C 1
ATOM 2398 O O . GLU A 1 310 ? 27.645 -3.445 -43.846 1.00 85.38 310 GLU A O 1
ATOM 2403 N N . ARG A 1 311 ? 25.904 -3.460 -45.260 1.00 88.31 311 ARG A N 1
ATOM 2404 C CA . ARG A 1 311 ? 24.892 -3.397 -44.206 1.00 88.31 311 ARG A CA 1
ATOM 2405 C C . ARG A 1 311 ? 24.724 -4.766 -43.585 1.00 88.31 311 ARG A C 1
ATOM 2407 O O . ARG A 1 311 ? 24.382 -5.731 -44.265 1.00 88.31 311 ARG A O 1
ATOM 2414 N N . GLU A 1 312 ? 24.880 -4.819 -42.276 1.00 88.00 312 GLU A N 1
ATOM 2415 C CA . GLU A 1 312 ? 24.591 -6.026 -41.518 1.00 88.00 312 GLU A CA 1
ATOM 2416 C C . GLU A 1 312 ? 23.078 -6.194 -41.313 1.00 88.00 312 GLU A C 1
ATOM 2418 O O . GLU A 1 312 ? 22.336 -5.198 -41.300 1.00 88.00 312 GLU A O 1
ATOM 2423 N N . PRO A 1 313 ? 22.595 -7.437 -41.133 1.00 91.19 313 PRO A N 1
ATOM 2424 C CA . PRO A 1 313 ? 21.211 -7.698 -40.763 1.00 91.19 313 PRO A CA 1
ATOM 2425 C C . PRO A 1 313 ? 20.835 -6.965 -39.473 1.00 91.19 313 PRO A C 1
ATOM 2427 O O . PRO A 1 313 ? 21.593 -6.964 -38.505 1.00 91.19 313 PRO A O 1
ATOM 2430 N N . THR A 1 314 ? 19.628 -6.394 -39.424 1.00 89.12 314 THR A N 1
ATOM 2431 C CA . THR A 1 314 ? 19.129 -5.631 -38.265 1.00 89.12 314 THR A CA 1
ATOM 2432 C C . THR A 1 314 ? 19.262 -6.403 -36.953 1.00 89.12 314 THR A C 1
ATOM 2434 O O . THR A 1 314 ? 19.668 -5.827 -35.952 1.00 89.12 314 THR A O 1
ATOM 2437 N N . LEU A 1 315 ? 18.974 -7.708 -36.957 1.00 91.81 315 LEU A N 1
ATOM 2438 C CA . LEU A 1 315 ? 19.059 -8.548 -35.762 1.00 91.81 315 LEU A CA 1
ATOM 2439 C C . LEU A 1 315 ? 20.494 -8.677 -35.227 1.00 91.81 315 LEU A C 1
ATOM 2441 O O . LEU A 1 315 ? 20.690 -8.669 -34.016 1.00 91.81 315 LEU A O 1
ATOM 2445 N N . THR A 1 316 ? 21.487 -8.770 -36.116 1.00 91.88 316 THR A N 1
ATOM 2446 C CA . THR A 1 316 ? 22.906 -8.840 -35.737 1.00 91.88 316 THR A CA 1
ATOM 2447 C C . THR A 1 316 ? 23.343 -7.534 -35.090 1.00 91.88 316 THR A C 1
ATOM 2449 O O . THR A 1 316 ? 23.897 -7.546 -33.999 1.00 91.88 316 THR A O 1
ATOM 2452 N N . VAL A 1 317 ? 22.971 -6.404 -35.696 1.00 91.81 317 VAL A N 1
ATOM 2453 C CA . VAL A 1 317 ? 23.285 -5.074 -35.160 1.00 91.81 317 VAL A CA 1
ATOM 2454 C C . VAL A 1 317 ? 22.651 -4.852 -33.787 1.00 91.81 317 VAL A C 1
ATOM 2456 O O . VAL A 1 317 ? 23.310 -4.330 -32.893 1.00 91.81 317 VAL A O 1
ATOM 2459 N N . VAL A 1 318 ? 21.390 -5.262 -33.604 1.00 92.19 318 VAL A N 1
ATOM 2460 C CA . VAL A 1 318 ? 20.703 -5.188 -32.303 1.00 92.19 318 VAL A CA 1
ATOM 2461 C C . VAL A 1 318 ? 21.416 -6.063 -31.274 1.00 92.19 318 VAL A C 1
ATOM 2463 O O . VAL A 1 318 ? 21.708 -5.597 -30.179 1.00 92.19 318 VAL A O 1
ATOM 2466 N N . ARG A 1 319 ? 21.745 -7.313 -31.626 1.00 93.69 319 ARG A N 1
ATOM 2467 C CA . ARG A 1 319 ? 22.462 -8.230 -30.732 1.00 93.69 319 ARG A CA 1
ATOM 2468 C C . ARG A 1 319 ? 23.798 -7.641 -30.284 1.00 93.69 319 ARG A C 1
ATOM 2470 O O . ARG A 1 319 ? 24.079 -7.660 -29.090 1.00 93.69 319 ARG A O 1
ATOM 2477 N N . ASP A 1 320 ? 24.609 -7.164 -31.220 1.00 92.75 320 ASP A N 1
ATOM 2478 C CA . ASP A 1 320 ? 25.960 -6.687 -30.927 1.00 92.75 320 ASP A CA 1
ATOM 2479 C C . ASP A 1 320 ? 25.919 -5.403 -30.093 1.00 92.75 320 ASP A C 1
ATOM 2481 O O . ASP A 1 320 ? 26.643 -5.297 -29.104 1.00 92.75 320 ASP A O 1
ATOM 2485 N N . ALA A 1 321 ? 24.998 -4.486 -30.415 1.00 92.38 321 ALA A N 1
ATOM 2486 C CA . ALA A 1 321 ? 24.766 -3.276 -29.630 1.00 92.38 321 ALA A CA 1
ATOM 2487 C C . ALA A 1 321 ? 24.311 -3.586 -28.193 1.00 92.38 321 ALA A C 1
ATOM 2489 O O . ALA A 1 321 ? 24.800 -2.965 -27.250 1.00 92.38 321 ALA A O 1
ATOM 2490 N N . SER A 1 322 ? 23.428 -4.571 -28.001 1.00 91.88 322 SER A N 1
ATOM 2491 C CA . SER A 1 322 ? 23.000 -4.969 -26.655 1.00 91.88 322 SER A CA 1
ATOM 2492 C C . SER A 1 322 ? 24.077 -5.743 -25.890 1.00 91.88 322 SER A C 1
ATOM 2494 O O . SER A 1 322 ? 24.145 -5.666 -24.666 1.00 91.88 322 SER A O 1
ATOM 2496 N N . VAL A 1 323 ? 24.937 -6.522 -26.559 1.00 92.31 323 VAL A N 1
ATOM 2497 C CA . VAL A 1 323 ? 26.051 -7.232 -25.898 1.00 92.31 323 VAL A CA 1
ATOM 2498 C C . VAL A 1 323 ? 27.135 -6.261 -25.428 1.00 92.31 323 VAL A C 1
ATOM 2500 O O . VAL A 1 323 ? 27.695 -6.474 -24.354 1.00 92.31 323 VAL A O 1
ATOM 2503 N N . GLU A 1 324 ? 27.390 -5.190 -26.182 1.00 92.44 324 GLU A N 1
ATOM 2504 C CA . GLU A 1 324 ? 28.376 -4.154 -25.848 1.00 92.44 324 GLU A CA 1
ATOM 2505 C C . GLU A 1 324 ? 28.117 -3.516 -24.474 1.00 92.44 324 GLU A C 1
ATOM 2507 O O . GLU A 1 324 ? 29.042 -3.339 -23.684 1.00 92.44 324 GLU A O 1
ATOM 2512 N N . ILE A 1 325 ? 26.854 -3.226 -24.157 1.00 91.88 325 ILE A N 1
ATOM 2513 C CA . ILE A 1 325 ? 26.476 -2.510 -22.928 1.00 91.88 325 ILE A CA 1
ATOM 2514 C C . ILE A 1 325 ? 26.165 -3.458 -21.775 1.00 91.88 325 ILE A C 1
ATOM 2516 O O . ILE A 1 325 ? 26.328 -3.098 -20.608 1.00 91.88 325 ILE A O 1
ATOM 2520 N N . ARG A 1 326 ? 25.785 -4.702 -22.077 1.00 91.25 326 ARG A N 1
ATOM 2521 C CA . ARG A 1 326 ? 25.377 -5.700 -21.081 1.00 91.25 326 ARG A CA 1
ATOM 2522 C C . ARG A 1 326 ? 26.346 -5.831 -19.911 1.00 91.25 326 ARG A C 1
ATOM 2524 O O . ARG A 1 326 ? 25.901 -5.930 -18.774 1.00 91.25 326 ARG A O 1
ATOM 2531 N N . SER A 1 327 ? 27.654 -5.846 -20.177 1.00 91.62 327 SER A N 1
ATOM 2532 C CA . SER A 1 327 ? 28.651 -5.974 -19.107 1.00 91.62 327 SER A CA 1
ATOM 2533 C C . SER A 1 327 ? 28.601 -4.789 -18.142 1.00 91.62 327 SER A C 1
ATOM 2535 O O . SER A 1 327 ? 28.724 -4.988 -16.937 1.00 91.62 327 SER A O 1
ATOM 2537 N N . SER A 1 328 ? 28.406 -3.574 -18.656 1.00 92.25 328 SER A N 1
ATOM 2538 C CA . SER A 1 328 ? 28.313 -2.358 -17.846 1.00 92.25 328 SER A CA 1
ATOM 2539 C C . SER A 1 328 ? 27.056 -2.362 -16.980 1.00 92.25 328 SER A C 1
ATOM 2541 O O . SER A 1 328 ? 27.156 -2.093 -15.786 1.00 92.25 328 SER A O 1
ATOM 2543 N N . ILE A 1 329 ? 25.906 -2.745 -17.551 1.00 91.94 329 ILE A N 1
ATOM 2544 C CA . ILE A 1 329 ? 24.634 -2.845 -16.815 1.00 91.94 329 ILE A CA 1
ATOM 2545 C C . ILE A 1 329 ? 24.748 -3.885 -15.696 1.00 91.94 329 ILE A C 1
ATOM 2547 O O . ILE A 1 329 ? 24.475 -3.569 -14.547 1.00 91.94 329 ILE A O 1
ATOM 2551 N N . ILE A 1 330 ? 25.254 -5.094 -15.981 1.00 92.19 330 ILE A N 1
ATOM 2552 C CA . ILE A 1 330 ? 25.401 -6.151 -14.961 1.00 92.19 330 ILE A CA 1
ATOM 2553 C C . ILE A 1 330 ? 26.282 -5.690 -13.790 1.00 92.19 330 ILE A C 1
ATOM 2555 O O . ILE A 1 330 ? 25.957 -5.959 -12.633 1.00 92.19 330 ILE A O 1
ATOM 2559 N N . ILE A 1 331 ? 27.394 -5.002 -14.072 1.00 93.81 331 ILE A N 1
ATOM 2560 C CA . ILE A 1 331 ? 28.285 -4.484 -13.025 1.00 93.81 331 ILE A CA 1
ATOM 2561 C C . ILE A 1 331 ? 27.574 -3.400 -12.206 1.00 93.81 331 ILE A C 1
ATOM 2563 O O . ILE A 1 331 ? 27.654 -3.432 -10.978 1.00 93.81 331 ILE A O 1
ATOM 2567 N N . ALA A 1 332 ? 26.857 -2.480 -12.857 1.00 92.00 332 ALA A N 1
ATOM 2568 C CA . ALA A 1 332 ? 26.077 -1.449 -12.178 1.00 92.00 332 ALA A CA 1
ATOM 2569 C C . ALA A 1 332 ? 25.007 -2.067 -11.262 1.00 92.00 332 ALA A C 1
ATOM 2571 O O . ALA A 1 332 ? 24.965 -1.745 -10.075 1.00 92.00 332 ALA A O 1
ATOM 2572 N N . THR A 1 333 ? 24.223 -3.031 -11.758 1.00 91.12 333 THR A N 1
ATOM 2573 C CA . THR A 1 333 ? 23.224 -3.752 -10.956 1.00 91.12 333 THR A CA 1
ATOM 2574 C C . THR A 1 333 ? 23.866 -4.450 -9.756 1.00 91.12 333 THR A C 1
ATOM 2576 O O . THR A 1 333 ? 23.341 -4.380 -8.647 1.00 91.12 333 THR A O 1
ATOM 2579 N N . LEU A 1 334 ? 25.029 -5.089 -9.932 1.00 93.62 334 LEU A N 1
ATOM 2580 C CA . LEU A 1 334 ? 25.722 -5.782 -8.843 1.00 93.62 334 LEU A CA 1
ATOM 2581 C C . LEU A 1 334 ? 26.227 -4.814 -7.766 1.00 93.62 334 LEU A C 1
ATOM 2583 O O . LEU A 1 334 ? 26.110 -5.116 -6.580 1.00 93.62 334 LEU A O 1
ATOM 2587 N N . ILE A 1 335 ? 26.738 -3.641 -8.155 1.00 93.69 335 ILE A N 1
ATOM 2588 C CA . ILE A 1 335 ? 27.121 -2.580 -7.210 1.00 93.69 335 ILE A CA 1
ATOM 2589 C C . ILE A 1 335 ? 25.909 -2.148 -6.386 1.00 93.69 335 ILE A C 1
ATOM 2591 O O . ILE A 1 335 ? 26.014 -2.020 -5.165 1.00 93.69 335 ILE A O 1
ATOM 2595 N N . ILE A 1 336 ? 24.754 -1.974 -7.033 1.00 90.75 336 ILE A N 1
ATOM 2596 C CA . ILE A 1 336 ? 23.534 -1.592 -6.332 1.00 90.75 336 ILE A CA 1
ATOM 2597 C C . ILE A 1 336 ? 23.108 -2.701 -5.363 1.00 90.75 336 ILE A C 1
ATOM 2599 O O . ILE A 1 336 ? 22.931 -2.415 -4.182 1.00 90.75 336 ILE A O 1
ATOM 2603 N N . ILE A 1 337 ? 23.050 -3.966 -5.793 1.00 91.56 337 ILE A N 1
ATOM 2604 C CA . ILE A 1 337 ? 22.733 -5.101 -4.908 1.00 91.56 337 ILE A CA 1
ATOM 2605 C C . ILE A 1 337 ? 23.650 -5.101 -3.677 1.00 91.56 337 ILE A C 1
ATOM 2607 O O . ILE A 1 337 ? 23.170 -5.168 -2.546 1.00 91.56 337 ILE A O 1
ATOM 2611 N N . VAL A 1 338 ? 24.964 -4.957 -3.875 1.00 94.94 338 VAL A N 1
ATOM 2612 C CA . VAL A 1 338 ? 25.940 -4.910 -2.775 1.00 94.94 338 VAL A CA 1
ATOM 2613 C C . VAL A 1 338 ? 25.689 -3.723 -1.842 1.00 94.94 338 VAL A C 1
ATOM 2615 O O . VAL A 1 338 ? 25.847 -3.867 -0.630 1.00 94.94 338 VAL A O 1
ATOM 2618 N N . SER A 1 339 ? 25.244 -2.579 -2.366 1.00 91.62 339 SER A N 1
ATOM 2619 C CA . SER A 1 339 ? 24.894 -1.411 -1.549 1.00 91.62 339 SER A CA 1
ATOM 2620 C C . SER A 1 339 ? 23.668 -1.633 -0.649 1.00 91.62 339 SER A C 1
ATOM 2622 O O . SER A 1 339 ? 23.594 -1.036 0.425 1.00 91.62 339 SER A O 1
ATOM 2624 N N . PHE A 1 340 ? 22.746 -2.524 -1.038 1.00 90.38 340 PHE A N 1
ATOM 2625 C CA . PHE A 1 340 ? 21.542 -2.855 -0.269 1.00 90.38 340 PHE A CA 1
ATOM 2626 C C . PHE A 1 340 ? 21.735 -4.016 0.718 1.00 90.38 340 PHE A C 1
ATOM 2628 O O . PHE A 1 340 ? 20.990 -4.106 1.693 1.00 90.38 340 PHE A O 1
ATOM 2635 N N . ILE A 1 341 ? 22.760 -4.863 0.544 1.00 92.88 341 ILE A N 1
ATOM 2636 C CA . ILE A 1 341 ? 23.064 -5.978 1.463 1.00 92.88 341 ILE A CA 1
ATOM 2637 C C . ILE A 1 341 ? 23.092 -5.559 2.952 1.00 92.88 341 ILE A C 1
ATOM 2639 O O . ILE A 1 341 ? 22.503 -6.272 3.770 1.00 92.88 341 ILE A O 1
ATOM 2643 N N . PRO A 1 342 ? 23.712 -4.426 3.346 1.00 91.81 342 PRO A N 1
ATOM 2644 C CA . PRO A 1 342 ? 23.740 -3.989 4.742 1.00 91.81 342 PRO A CA 1
ATOM 2645 C C . PRO A 1 342 ? 22.355 -3.803 5.379 1.00 91.81 342 PRO A C 1
ATOM 2647 O O . PRO A 1 342 ? 22.217 -4.032 6.581 1.00 91.81 342 PRO A O 1
ATOM 2650 N N . LEU A 1 343 ? 21.319 -3.448 4.604 1.00 89.75 343 LEU A N 1
ATOM 2651 C CA . LEU A 1 343 ? 19.966 -3.235 5.136 1.00 89.75 343 LEU A CA 1
ATOM 2652 C C . LEU A 1 343 ? 19.371 -4.523 5.718 1.00 89.75 343 LEU A C 1
ATOM 2654 O O . LEU A 1 343 ? 18.594 -4.464 6.671 1.00 89.75 343 LEU A O 1
ATOM 2658 N N . PHE A 1 344 ? 19.764 -5.692 5.204 1.00 89.50 344 PHE A N 1
ATOM 2659 C CA . PHE A 1 344 ? 19.265 -6.976 5.698 1.00 89.50 344 PHE A CA 1
ATOM 2660 C C . PHE A 1 344 ? 19.783 -7.338 7.088 1.00 89.50 344 PHE A C 1
ATOM 2662 O O . PHE A 1 344 ? 19.137 -8.116 7.788 1.00 89.50 344 PHE A O 1
ATOM 2669 N N . PHE A 1 345 ? 20.893 -6.739 7.521 1.00 92.19 345 PHE A N 1
ATOM 2670 C CA . PHE A 1 345 ? 21.459 -6.952 8.853 1.00 92.19 345 PHE A CA 1
ATOM 2671 C C . PHE A 1 345 ? 20.869 -6.022 9.919 1.00 92.19 345 PHE A C 1
ATOM 2673 O O . PHE A 1 345 ? 21.134 -6.210 11.108 1.00 92.19 345 PHE A O 1
ATOM 2680 N N . LEU A 1 346 ? 20.061 -5.033 9.522 1.00 92.19 346 LEU A N 1
ATOM 2681 C CA . LEU A 1 346 ? 19.374 -4.162 10.468 1.00 92.19 346 LEU A CA 1
ATOM 2682 C C . LEU A 1 346 ? 18.313 -4.956 11.237 1.00 92.19 346 LEU A C 1
ATOM 2684 O O . LEU A 1 346 ? 17.517 -5.698 10.662 1.00 92.19 346 LEU A O 1
ATOM 2688 N N . SER A 1 347 ? 18.289 -4.778 12.557 1.00 90.31 347 SER A N 1
ATOM 2689 C CA . SER A 1 347 ? 17.322 -5.414 13.456 1.00 90.31 347 SER A CA 1
ATOM 2690 C C . SER A 1 347 ? 16.398 -4.373 14.095 1.00 90.31 347 SER A C 1
ATOM 2692 O O . SER A 1 347 ? 16.566 -3.166 13.928 1.00 90.31 347 SER A O 1
ATOM 2694 N N . GLY A 1 348 ? 15.363 -4.828 14.804 1.00 91.12 348 GLY A N 1
ATOM 2695 C CA . GLY A 1 348 ? 14.452 -3.933 15.519 1.00 91.12 348 GLY A CA 1
ATOM 2696 C C . GLY A 1 348 ? 13.387 -3.286 14.628 1.00 91.12 348 GLY A C 1
ATOM 2697 O O . GLY A 1 348 ? 12.745 -3.956 13.816 1.00 91.12 348 GLY A O 1
ATOM 2698 N N . MET A 1 349 ? 13.100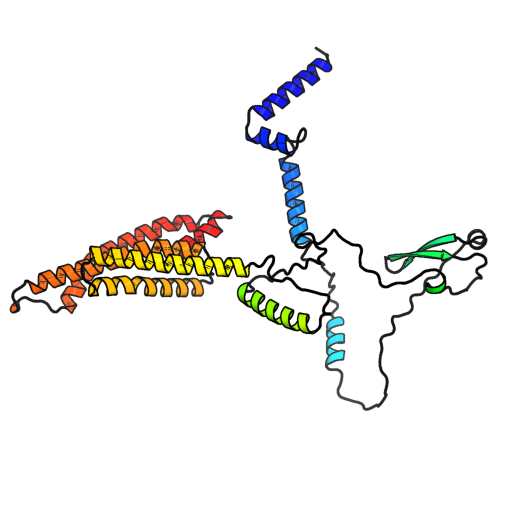 -2.002 14.860 1.00 88.06 349 MET A N 1
ATOM 2699 C CA . MET A 1 349 ? 12.107 -1.264 14.065 1.00 88.06 349 MET A CA 1
ATOM 2700 C C . MET A 1 349 ? 12.667 -0.848 12.706 1.00 88.06 349 MET A C 1
ATOM 2702 O O . MET A 1 349 ? 11.974 -0.988 11.707 1.00 88.06 349 MET A O 1
ATOM 2706 N N . GLU A 1 350 ? 13.925 -0.411 12.660 1.00 86.31 350 GLU A N 1
ATOM 2707 C CA . GLU A 1 350 ? 14.592 0.023 11.427 1.00 86.31 350 GLU A CA 1
ATOM 2708 C C . GLU A 1 350 ? 14.652 -1.107 10.399 1.00 86.31 350 GLU A C 1
ATOM 2710 O O . GLU A 1 350 ? 14.235 -0.916 9.260 1.00 86.31 350 GLU A O 1
ATOM 2715 N N . GLY A 1 351 ? 15.051 -2.315 10.818 1.00 86.31 351 GLY A N 1
ATOM 2716 C CA . GLY A 1 351 ? 15.047 -3.494 9.947 1.00 86.31 351 GLY A CA 1
ATOM 2717 C C . GLY A 1 351 ? 13.660 -3.816 9.388 1.00 86.31 351 GLY A C 1
ATOM 2718 O O . GLY A 1 351 ? 13.509 -4.024 8.190 1.00 86.31 351 GLY A O 1
ATOM 2719 N N . ARG A 1 352 ? 12.610 -3.753 10.217 1.00 85.06 352 ARG A N 1
ATOM 2720 C CA . ARG A 1 352 ? 11.228 -4.004 9.764 1.00 85.06 352 ARG A CA 1
ATOM 2721 C C . ARG A 1 352 ? 10.717 -2.980 8.748 1.00 85.06 352 ARG A C 1
ATOM 2723 O O . ARG A 1 352 ? 9.815 -3.305 7.982 1.00 85.06 352 ARG A O 1
ATOM 2730 N N . LEU A 1 353 ? 11.275 -1.771 8.741 1.00 85.56 353 LEU A N 1
ATOM 2731 C CA . LEU A 1 353 ? 10.910 -0.709 7.803 1.00 85.56 353 LEU A CA 1
ATOM 2732 C C . LEU A 1 353 ? 11.773 -0.739 6.533 1.00 85.56 353 LEU A C 1
ATOM 2734 O O . LEU A 1 353 ? 11.248 -0.553 5.440 1.00 85.56 353 LEU A O 1
ATOM 2738 N N . LEU A 1 354 ? 13.076 -0.999 6.663 1.00 88.75 354 LEU A N 1
ATOM 2739 C CA . LEU A 1 354 ? 14.047 -0.894 5.569 1.00 88.75 354 LEU A CA 1
ATOM 2740 C C . LEU A 1 354 ? 14.299 -2.215 4.827 1.00 88.75 354 LEU A C 1
ATOM 2742 O O . LEU A 1 354 ? 14.647 -2.183 3.651 1.00 88.75 354 LEU A O 1
ATOM 2746 N N . GLN A 1 355 ? 14.088 -3.378 5.451 1.00 89.38 355 GLN A N 1
ATOM 2747 C CA . GLN A 1 355 ? 14.221 -4.661 4.749 1.00 89.38 355 GLN A CA 1
ATOM 2748 C C . GLN A 1 355 ? 13.222 -4.784 3.587 1.00 89.38 355 GLN A C 1
ATOM 2750 O O . GLN A 1 355 ? 13.672 -5.066 2.482 1.00 89.38 355 GLN A O 1
ATOM 2755 N N . PRO A 1 356 ? 11.905 -4.515 3.748 1.00 88.25 356 PRO A N 1
ATOM 2756 C CA . PRO A 1 356 ? 10.962 -4.615 2.630 1.00 88.25 356 PRO A CA 1
ATOM 2757 C C . PRO A 1 356 ? 11.283 -3.658 1.477 1.00 88.25 356 PRO A C 1
ATOM 2759 O O . PRO A 1 356 ? 11.044 -4.001 0.323 1.00 88.25 356 PRO A O 1
ATOM 2762 N N . LEU A 1 357 ? 11.845 -2.483 1.784 1.00 89.75 357 LEU A N 1
ATOM 2763 C CA . LEU A 1 357 ? 12.334 -1.525 0.791 1.00 89.75 357 LEU A CA 1
ATOM 2764 C C . LEU A 1 357 ? 13.440 -2.154 -0.070 1.00 89.75 357 LEU A C 1
ATOM 2766 O O . LEU A 1 357 ? 13.359 -2.103 -1.291 1.00 89.75 357 LEU A O 1
ATOM 2770 N N . GLY A 1 358 ? 14.440 -2.768 0.570 1.00 90.88 358 GLY A N 1
ATOM 2771 C CA . GLY A 1 358 ? 15.586 -3.371 -0.114 1.00 90.88 358 GLY A CA 1
ATOM 2772 C C . GLY A 1 358 ? 15.295 -4.689 -0.837 1.00 90.88 358 GLY A C 1
ATOM 2773 O O . GLY A 1 358 ? 16.065 -5.055 -1.709 1.00 90.88 358 GLY A O 1
ATOM 2774 N N . ILE A 1 359 ? 14.225 -5.414 -0.486 1.00 90.38 359 ILE A N 1
ATOM 2775 C CA . ILE A 1 359 ? 13.779 -6.610 -1.237 1.00 90.38 359 ILE A CA 1
ATOM 2776 C C . ILE A 1 359 ? 12.990 -6.211 -2.484 1.00 90.38 359 ILE A C 1
ATOM 2778 O O . ILE A 1 359 ? 13.022 -6.912 -3.490 1.00 90.38 359 ILE A O 1
ATOM 2782 N N . ALA A 1 360 ? 12.198 -5.144 -2.372 1.00 89.06 360 ALA A N 1
ATOM 2783 C CA . ALA A 1 360 ? 11.331 -4.689 -3.448 1.00 89.06 360 ALA A CA 1
ATOM 2784 C C . ALA A 1 360 ? 12.088 -3.914 -4.536 1.00 89.06 360 ALA A C 1
ATOM 2786 O O . ALA A 1 360 ? 11.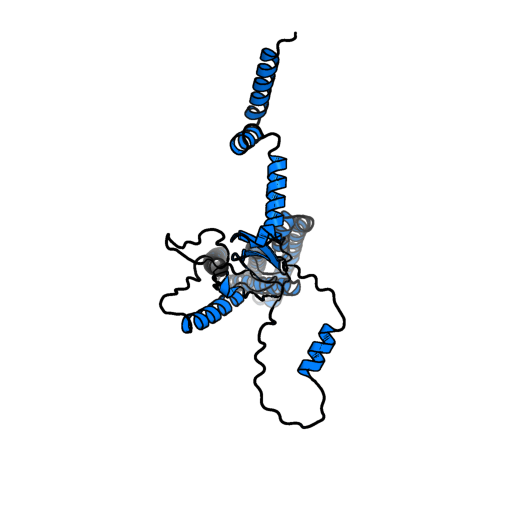635 -3.911 -5.685 1.00 89.06 360 ALA A O 1
ATOM 2787 N N . PHE A 1 361 ? 13.182 -3.249 -4.148 1.00 87.94 361 PHE A N 1
ATOM 2788 C CA . PHE A 1 361 ? 14.179 -2.705 -5.061 1.00 87.94 361 PHE A CA 1
ATOM 2789 C C . PHE A 1 361 ? 14.935 -3.844 -5.752 1.00 87.94 361 PHE A C 1
ATOM 2791 O O . PHE A 1 361 ? 15.030 -3.806 -7.000 1.00 87.94 361 PHE A O 1
#

Radius of gyration: 38.72 Å; chains: 1; bounding box: 74×73×119 Å

Sequence (361 aa):
PNDTEAELKFKQVNEANEVLSHPENRKKYDQYGKDWQHADQFEQARSSQQYARSRGSAGGGANYGHSDGDFSDFFESMFGGAGGRSRSSGNVKFRGQDLNASLQLDLMDVFATQKRTLTLNGKNIRITVPAGIENGQTIKIQDVATVQIGAADKIGDGSLNANPAVIQTIAKQPDVNTLDLTERLDEAIADLESTLPKSVEIKNQIFRQSDFIDASINNLNQTLLEGAFFVVIILFIFLMNWRTTLISLLAIPISLLVSIIVLKLLGYTINTMSLGGMAIAIGALVDDAIIDVENVYKRLRENVRKPKNEREPTLTVVRDASVEIRSSIIIATLIIIVSFIPLFFLSGMEGRLLQPLGIAF